Protein AF-A0A397STJ1-F1 (afdb_monomer)

Organism: NCBI:txid658196

Secondary structure (DSSP, 8-state):
----------------HHHHHHHHHHHHHHHHHS-GGGHHHHHHHHHHHHHHHHTSPTT-B-HHHHSS--STT---HHHHHHHHHHHHHH-S-HHHHHHHHHHHHHHHHHB-HHHHHHHHHHHHHT-S-HHHHHHHHHHHHHHHHHHHHHHHH-SSGGG--GGGSTHHHHHHHHHHS----HHHHHSHHHHHHHHHHHHHHHHHHHHHHHH-TT-SS--TTTTTHHHHHHHHHHHHHHHHHHHHHHHHHHHHHHHHHHHHHH--

Structure (mmCIF, N/CA/C/O backbone):
data_AF-A0A397STJ1-F1
#
_entry.id   AF-A0A397STJ1-F1
#
loop_
_atom_site.group_PDB
_atom_site.id
_atom_site.type_symbol
_atom_site.label_atom_id
_atom_site.label_alt_id
_atom_site.label_comp_id
_atom_site.label_asym_id
_atom_site.label_entity_id
_atom_site.label_seq_id
_atom_site.pdbx_PDB_ins_code
_atom_site.Cartn_x
_atom_site.Cartn_y
_atom_site.Cartn_z
_atom_site.occupancy
_atom_site.B_iso_or_equiv
_atom_site.auth_seq_id
_atom_site.auth_comp_id
_atom_site.auth_asym_id
_atom_site.auth_atom_id
_atom_site.pdbx_PDB_model_num
ATOM 1 N N . MET A 1 1 ? 6.709 70.474 -4.548 1.00 38.75 1 MET A N 1
ATOM 2 C CA . MET A 1 1 ? 7.031 69.104 -4.992 1.00 38.75 1 MET A CA 1
ATOM 3 C C . MET A 1 1 ? 5.854 68.214 -4.633 1.00 38.75 1 MET A C 1
ATOM 5 O O . MET A 1 1 ? 5.632 68.008 -3.446 1.00 38.75 1 MET A O 1
ATOM 9 N N . PRO A 1 2 ? 5.032 67.818 -5.612 1.00 39.56 2 PRO A N 1
ATOM 10 C CA . PRO A 1 2 ? 3.934 66.882 -5.415 1.00 39.56 2 PRO A CA 1
ATOM 11 C C . PRO A 1 2 ? 4.314 65.458 -5.866 1.00 39.56 2 PRO A C 1
ATOM 13 O O . PRO A 1 2 ? 5.219 65.305 -6.678 1.00 39.56 2 PRO A O 1
ATOM 16 N N . GLN A 1 3 ? 3.529 64.487 -5.377 1.00 32.56 3 GLN A N 1
ATOM 17 C CA . GLN A 1 3 ? 3.339 63.107 -5.867 1.00 32.56 3 GLN A CA 1
ATOM 18 C C . GLN A 1 3 ? 4.553 62.171 -5.674 1.00 32.56 3 GLN A C 1
ATOM 20 O O . GLN A 1 3 ? 5.653 62.465 -6.103 1.00 32.56 3 GLN A O 1
AT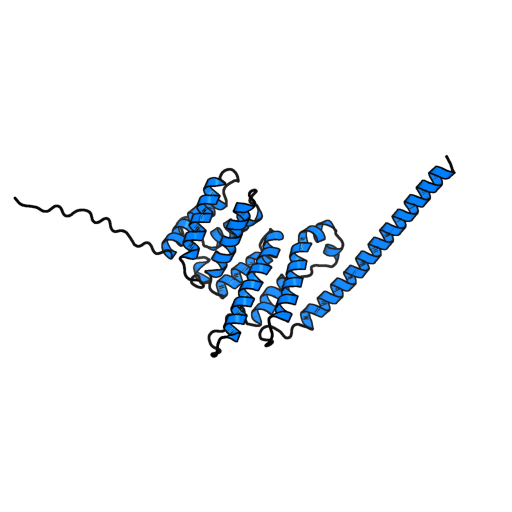OM 25 N N . GLY A 1 4 ? 4.468 61.041 -4.971 1.00 41.59 4 GLY A N 1
ATOM 26 C CA . GLY A 1 4 ? 3.329 60.141 -4.810 1.00 41.59 4 GLY A CA 1
ATOM 27 C C . GLY A 1 4 ? 3.527 58.916 -5.699 1.00 41.59 4 GLY A C 1
ATOM 28 O O . GLY A 1 4 ? 2.694 58.672 -6.558 1.00 41.59 4 GLY A O 1
ATOM 29 N N . ASP A 1 5 ? 4.621 58.173 -5.503 1.00 31.75 5 ASP A N 1
ATOM 30 C CA . ASP A 1 5 ? 4.830 56.875 -6.149 1.00 31.75 5 ASP A CA 1
ATOM 31 C C . ASP A 1 5 ? 4.306 55.760 -5.240 1.00 31.75 5 ASP A C 1
ATOM 33 O O . ASP A 1 5 ? 5.011 55.151 -4.437 1.00 31.75 5 ASP A O 1
ATOM 37 N N . SER A 1 6 ? 3.004 55.521 -5.374 1.00 45.72 6 SER A N 1
ATOM 38 C CA . SER A 1 6 ? 2.363 54.260 -5.033 1.00 45.72 6 SER A CA 1
ATOM 39 C C . SER A 1 6 ? 2.597 53.267 -6.171 1.00 45.72 6 SER A C 1
ATOM 41 O O . SER A 1 6 ? 1.944 53.372 -7.204 1.00 45.72 6 SER A O 1
ATOM 43 N N . SER A 1 7 ? 3.520 52.323 -6.006 1.00 38.56 7 SER A N 1
ATOM 44 C CA . SER A 1 7 ? 3.607 51.035 -6.724 1.00 38.56 7 SER A CA 1
ATOM 45 C C . SER A 1 7 ? 4.934 50.398 -6.268 1.00 38.56 7 SER A C 1
ATOM 47 O O . SER A 1 7 ? 5.951 51.067 -6.233 1.00 38.56 7 SER A O 1
ATOM 49 N N . ILE A 1 8 ? 5.086 49.158 -5.817 1.00 38.94 8 ILE A N 1
ATOM 50 C CA . ILE A 1 8 ? 4.375 47.902 -6.003 1.00 38.94 8 ILE A CA 1
ATOM 51 C C . ILE A 1 8 ? 4.722 47.086 -4.745 1.00 38.94 8 ILE A C 1
ATOM 53 O O . ILE A 1 8 ? 5.800 46.491 -4.677 1.00 38.94 8 ILE A O 1
ATOM 57 N N . GLU A 1 9 ? 3.849 47.025 -3.740 1.00 33.84 9 GLU A N 1
ATOM 58 C CA . GLU A 1 9 ? 3.909 45.893 -2.812 1.00 33.84 9 GLU A CA 1
ATOM 59 C C . GLU A 1 9 ? 3.430 44.683 -3.609 1.00 33.84 9 GLU A C 1
ATOM 61 O O . GLU A 1 9 ? 2.234 44.471 -3.807 1.00 33.84 9 GLU A O 1
ATOM 66 N N . LYS A 1 10 ? 4.385 43.935 -4.177 1.00 36.91 10 LYS A N 1
ATOM 67 C CA . LYS A 1 10 ? 4.112 42.629 -4.774 1.00 36.91 10 LYS A CA 1
ATOM 68 C C . LYS A 1 10 ? 3.434 41.817 -3.685 1.00 36.91 10 LYS A C 1
ATOM 70 O O . LYS A 1 10 ? 4.088 41.425 -2.723 1.00 36.91 10 LYS A O 1
ATOM 75 N N . SER A 1 11 ? 2.133 41.599 -3.840 1.00 35.72 11 SER A N 1
ATOM 76 C CA . SER A 1 11 ? 1.357 40.693 -3.013 1.00 35.72 11 SER A CA 1
ATOM 77 C C . SER A 1 11 ? 2.072 39.345 -3.020 1.00 35.72 11 SER A C 1
ATOM 79 O O . SER A 1 11 ? 2.000 38.596 -3.999 1.00 35.72 11 SER A O 1
ATOM 81 N N . VAL A 1 12 ? 2.820 39.060 -1.958 1.00 45.03 12 VAL A N 1
ATOM 82 C CA . VAL A 1 12 ? 3.337 37.727 -1.675 1.00 45.03 12 VAL A CA 1
ATOM 83 C C . VAL A 1 12 ? 2.095 36.922 -1.344 1.00 45.03 12 VAL A C 1
ATOM 85 O O . VAL A 1 12 ? 1.634 36.936 -0.209 1.00 45.03 12 VAL A O 1
ATOM 88 N N . ILE A 1 13 ? 1.466 36.333 -2.365 1.00 44.31 13 ILE A N 1
ATOM 89 C CA . ILE A 1 13 ? 0.305 35.468 -2.173 1.00 44.31 13 ILE A CA 1
ATOM 90 C C . ILE A 1 13 ? 0.790 34.365 -1.228 1.00 44.31 13 ILE A C 1
ATOM 92 O O . ILE A 1 13 ? 1.710 33.631 -1.607 1.00 44.31 13 ILE A O 1
ATOM 96 N N . PRO A 1 14 ? 0.242 34.242 -0.006 1.00 46.75 14 PRO A N 1
ATOM 97 C CA . PRO A 1 14 ? 0.566 33.127 0.859 1.00 46.75 14 PRO A CA 1
ATOM 98 C C . PRO A 1 14 ? -0.142 31.917 0.253 1.00 46.75 14 PRO A C 1
ATOM 100 O O . PRO A 1 14 ? -1.296 31.622 0.549 1.00 46.75 14 PRO A O 1
ATOM 103 N N . LEU A 1 15 ? 0.514 31.286 -0.715 1.00 60.62 15 LEU A N 1
ATOM 104 C CA . LEU A 1 15 ? -0.007 30.116 -1.399 1.00 60.62 15 LEU A CA 1
ATOM 105 C C . LEU A 1 15 ? -0.046 28.992 -0.368 1.00 60.62 15 LEU A C 1
ATOM 107 O O . LEU A 1 15 ? 1.001 28.565 0.122 1.00 60.62 15 LEU A O 1
ATOM 111 N N . SER A 1 16 ? -1.250 28.555 0.008 1.00 71.50 16 SER A N 1
ATOM 112 C CA . SER A 1 16 ? -1.389 27.464 0.967 1.00 71.50 16 SER A CA 1
ATOM 113 C C . SER A 1 16 ? -0.682 26.210 0.423 1.00 71.50 16 SER A C 1
ATOM 115 O O . SER A 1 16 ? -0.737 25.953 -0.788 1.00 71.50 16 SER A O 1
ATOM 117 N N . PRO A 1 17 ? -0.012 25.415 1.279 1.00 68.88 17 PRO A N 1
ATOM 118 C CA . PRO A 1 17 ? 0.635 24.168 0.864 1.00 68.88 17 PRO A CA 1
ATOM 119 C C . PRO A 1 17 ? -0.306 23.227 0.102 1.00 68.88 17 PRO A C 1
ATOM 121 O O . PRO A 1 17 ? 0.122 22.568 -0.843 1.00 68.88 17 PRO A O 1
ATOM 124 N N . GLU A 1 18 ? -1.594 23.225 0.450 1.00 68.75 18 GLU A N 1
ATOM 125 C CA . GLU A 1 18 ? -2.647 22.474 -0.240 1.00 68.75 18 GLU A CA 1
ATOM 126 C C . GLU A 1 18 ? -2.840 22.933 -1.689 1.00 68.75 18 GLU A C 1
ATOM 128 O O . GLU A 1 18 ? -2.931 22.118 -2.609 1.00 68.75 18 GLU A O 1
ATOM 133 N N . TRP A 1 19 ? -2.899 24.248 -1.912 1.00 70.75 19 TRP A N 1
ATOM 134 C CA . TRP A 1 19 ? -3.055 24.811 -3.249 1.00 70.75 19 TRP A CA 1
ATOM 135 C C . TRP A 1 19 ? -1.822 24.518 -4.105 1.00 70.75 19 TRP A C 1
ATOM 137 O O . TRP A 1 19 ? -1.952 24.120 -5.265 1.00 70.75 19 TRP A O 1
ATOM 147 N N . LEU A 1 20 ? -0.622 24.662 -3.533 1.00 70.19 20 LEU A N 1
ATOM 148 C CA . LEU A 1 20 ? 0.629 24.336 -4.221 1.00 70.19 20 LEU A CA 1
ATOM 149 C C . LEU A 1 20 ? 0.692 22.854 -4.579 1.00 70.19 20 LEU A C 1
ATOM 151 O O . LEU A 1 20 ? 0.999 22.520 -5.721 1.00 70.19 20 LEU A O 1
ATOM 155 N N . PHE A 1 21 ? 0.331 21.976 -3.644 1.00 76.19 21 PHE A N 1
ATOM 156 C CA . PHE A 1 21 ? 0.272 20.541 -3.882 1.00 76.19 21 PHE A CA 1
ATOM 157 C C . PHE A 1 21 ? -0.658 20.203 -5.052 1.00 76.19 21 PHE A C 1
ATOM 159 O O . PHE A 1 21 ? -0.241 19.504 -5.973 1.00 76.19 21 PHE A O 1
ATOM 166 N N . LYS A 1 22 ? -1.875 20.762 -5.085 1.00 73.25 22 LYS A N 1
ATOM 167 C CA . LYS A 1 22 ? -2.838 20.508 -6.172 1.00 73.25 22 LYS A CA 1
ATOM 168 C C . LYS A 1 22 ? -2.310 20.933 -7.547 1.00 73.25 22 LYS A C 1
ATOM 170 O O . LYS A 1 22 ? -2.478 20.195 -8.513 1.00 73.25 22 LYS A O 1
ATOM 175 N N . ASN A 1 23 ? -1.639 22.080 -7.640 1.00 74.69 23 ASN A N 1
ATOM 176 C CA . ASN A 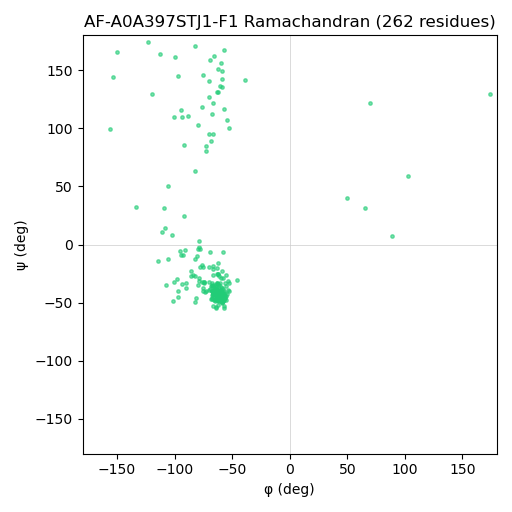1 23 ? -1.101 22.565 -8.916 1.00 74.69 23 ASN A CA 1
ATOM 177 C C . ASN A 1 23 ? 0.156 21.802 -9.361 1.00 74.69 23 ASN A C 1
ATOM 179 O O . ASN A 1 23 ? 0.325 21.525 -10.549 1.00 74.69 23 ASN A O 1
ATOM 183 N N . VAL A 1 24 ? 1.026 21.433 -8.417 1.00 82.88 24 VAL A N 1
ATOM 184 C CA . VAL A 1 24 ? 2.256 20.683 -8.708 1.00 82.88 24 VAL A CA 1
ATOM 185 C C . VAL A 1 24 ? 1.957 19.217 -9.019 1.00 82.88 24 VAL A C 1
ATOM 187 O O . VAL A 1 24 ? 2.628 18.640 -9.868 1.00 82.88 24 VAL A O 1
ATOM 190 N N . ALA A 1 25 ? 0.923 18.625 -8.415 1.00 81.94 25 ALA A N 1
ATOM 191 C CA . ALA A 1 25 ? 0.540 17.227 -8.612 1.00 81.94 25 ALA A CA 1
ATOM 192 C C . ALA A 1 25 ? 0.327 16.852 -10.087 1.00 81.94 25 ALA A C 1
ATOM 194 O O . ALA A 1 25 ? 0.739 15.774 -10.510 1.00 81.94 25 ALA A O 1
ATOM 195 N N . SER A 1 26 ? -0.267 17.747 -10.884 1.00 82.38 26 SER A N 1
ATOM 196 C CA . SER A 1 26 ? -0.482 17.500 -12.314 1.00 82.38 26 SER A CA 1
ATOM 197 C C . SER A 1 26 ? 0.825 17.453 -13.108 1.00 82.38 26 SER A C 1
ATOM 199 O O . SER A 1 26 ? 1.063 16.521 -13.876 1.00 82.38 26 SER A O 1
ATOM 201 N N . ILE A 1 27 ? 1.706 18.429 -12.874 1.00 84.44 27 ILE A N 1
ATOM 202 C CA . ILE A 1 27 ? 3.033 18.487 -13.502 1.00 84.44 27 ILE A CA 1
ATOM 203 C C . ILE A 1 27 ? 3.855 17.270 -13.075 1.00 84.44 27 ILE A C 1
ATOM 205 O O . ILE A 1 27 ? 4.480 16.609 -13.899 1.00 84.44 27 ILE A O 1
ATOM 209 N N . ALA A 1 28 ? 3.802 16.937 -11.789 1.00 84.94 28 ALA A N 1
ATOM 210 C CA . ALA A 1 28 ? 4.554 15.835 -11.234 1.00 84.94 28 ALA A CA 1
ATOM 211 C C . ALA A 1 28 ? 4.095 14.472 -11.759 1.00 84.94 28 ALA A C 1
ATOM 213 O O . ALA A 1 28 ? 4.935 13.644 -12.091 1.00 84.94 28 ALA A O 1
ATOM 214 N N . SER A 1 29 ? 2.783 14.247 -11.890 1.00 83.94 29 SER A N 1
ATOM 215 C CA . SER A 1 29 ? 2.244 13.013 -12.475 1.00 83.94 29 SER A CA 1
ATOM 216 C C . SER A 1 29 ? 2.779 12.787 -13.893 1.00 83.94 29 SER A C 1
ATOM 218 O O . SER A 1 29 ? 3.167 11.667 -14.223 1.00 83.94 29 SER A O 1
ATOM 220 N N . LYS A 1 30 ? 2.892 13.852 -14.699 1.00 85.62 30 LYS A N 1
ATOM 221 C CA . LYS A 1 30 ? 3.488 13.783 -16.041 1.00 85.62 30 LYS A CA 1
ATOM 222 C C . LYS A 1 30 ? 4.975 13.462 -15.986 1.00 85.62 30 LYS A C 1
ATOM 224 O O . LYS A 1 30 ? 5.384 12.478 -16.583 1.00 85.62 30 LYS A O 1
ATOM 229 N N . ASN A 1 31 ? 5.748 14.227 -15.216 1.00 86.31 31 ASN A N 1
ATOM 230 C CA . ASN A 1 31 ? 7.200 14.045 -15.114 1.00 86.31 31 ASN A CA 1
ATOM 231 C C . ASN A 1 31 ? 7.589 12.650 -14.603 1.00 86.31 31 ASN A C 1
ATOM 233 O O . ASN A 1 31 ? 8.580 12.085 -15.044 1.00 86.31 31 ASN A O 1
ATOM 237 N N . LEU A 1 32 ? 6.813 12.086 -13.672 1.00 86.50 32 LEU A N 1
ATOM 238 C CA . LEU A 1 32 ? 7.049 10.739 -13.142 1.00 86.50 32 LEU A CA 1
ATOM 239 C C . LEU A 1 32 ? 6.613 9.626 -14.102 1.00 86.50 32 LEU A C 1
ATOM 241 O O . LEU A 1 32 ? 7.027 8.483 -13.925 1.00 86.50 32 LEU A O 1
ATOM 245 N N . SER A 1 33 ? 5.777 9.950 -15.090 1.00 83.25 33 SER A N 1
ATOM 246 C CA . SER A 1 33 ? 5.342 9.018 -16.137 1.00 83.25 33 SER A CA 1
ATOM 247 C C . SER A 1 33 ? 6.194 9.112 -17.411 1.00 83.25 33 SER A C 1
ATOM 249 O O . SER A 1 33 ? 6.025 8.282 -18.300 1.00 83.25 33 SER A O 1
ATOM 251 N N . SER A 1 34 ? 7.078 10.112 -17.515 1.00 77.56 34 SER A N 1
ATOM 252 C CA . SER A 1 34 ? 8.020 10.290 -18.626 1.00 77.56 34 SER A CA 1
ATOM 253 C C . SER A 1 34 ? 9.115 9.213 -18.644 1.00 77.56 34 SER A C 1
ATOM 255 O O . SER A 1 34 ? 9.418 8.589 -17.626 1.00 77.56 34 SER A O 1
ATOM 257 N N . ASP A 1 35 ? 9.737 9.011 -19.810 1.00 67.44 35 ASP A N 1
ATOM 258 C CA . ASP A 1 35 ? 10.793 8.013 -20.016 1.00 67.44 35 ASP A CA 1
ATOM 259 C C . ASP A 1 35 ? 12.027 8.219 -19.115 1.00 67.44 35 ASP A C 1
ATOM 261 O O . ASP A 1 35 ? 12.368 9.323 -18.686 1.00 67.44 35 ASP A O 1
ATOM 265 N N . ALA A 1 36 ? 12.769 7.128 -18.894 1.00 59.31 36 ALA A N 1
ATOM 266 C CA . ALA A 1 36 ? 13.910 7.024 -17.978 1.00 59.31 36 ALA A CA 1
ATOM 267 C C . ALA A 1 36 ? 15.086 7.997 -18.231 1.00 59.31 36 ALA A C 1
ATOM 269 O O . ALA A 1 36 ? 16.004 8.045 -17.418 1.00 59.31 36 ALA A O 1
ATOM 270 N N . ASN A 1 37 ? 15.084 8.776 -19.316 1.00 57.56 37 ASN A N 1
ATOM 271 C CA . ASN A 1 37 ? 16.130 9.766 -19.601 1.00 57.56 37 ASN A CA 1
ATOM 272 C C . ASN A 1 37 ? 15.969 11.078 -18.807 1.00 57.56 37 ASN A C 1
ATOM 274 O O . ASN A 1 37 ? 16.851 11.930 -18.860 1.00 57.56 37 ASN A O 1
ATOM 278 N N . GLU A 1 38 ? 14.893 11.231 -18.028 1.00 80.62 38 GLU A N 1
ATOM 279 C CA . GLU A 1 38 ? 14.606 12.437 -17.235 1.00 80.62 38 GLU A CA 1
ATOM 280 C C . GLU A 1 38 ? 14.769 12.229 -15.713 1.00 80.62 38 GLU A C 1
ATOM 282 O O . GLU A 1 38 ? 14.082 12.865 -14.912 1.00 80.62 38 GLU A O 1
ATOM 287 N N . LEU A 1 39 ? 15.691 11.358 -15.269 1.00 84.81 39 LEU A N 1
ATOM 288 C CA . LEU A 1 39 ? 15.876 11.058 -13.834 1.00 84.81 39 LEU A CA 1
ATOM 289 C C . LEU A 1 39 ? 16.167 12.298 -12.974 1.00 84.81 39 LEU A C 1
ATOM 291 O O . LEU A 1 39 ? 15.723 12.355 -11.831 1.00 84.81 39 LEU A O 1
ATOM 295 N N . GLU A 1 40 ? 16.862 13.305 -13.509 1.00 86.75 40 GLU A N 1
ATOM 296 C CA . GLU A 1 40 ? 17.104 14.568 -12.794 1.00 86.75 40 GLU A CA 1
ATOM 297 C C . GLU A 1 40 ? 15.819 15.373 -12.557 1.00 86.75 40 GLU A C 1
ATOM 299 O O . GLU A 1 40 ? 15.667 16.042 -11.532 1.00 86.75 40 GLU A O 1
ATOM 304 N N . ILE A 1 41 ? 14.887 15.333 -13.512 1.00 88.88 41 ILE A N 1
ATOM 305 C CA . ILE A 1 41 ? 13.589 16.001 -13.394 1.00 88.88 41 ILE A CA 1
ATOM 306 C C . ILE A 1 41 ? 12.715 15.218 -12.418 1.00 88.88 41 ILE A C 1
ATOM 308 O O . ILE A 1 41 ? 12.052 15.826 -11.574 1.00 88.88 41 ILE A O 1
ATOM 312 N N . ALA A 1 42 ? 12.749 13.885 -12.485 1.00 90.00 42 ALA A N 1
ATOM 313 C CA . ALA A 1 42 ? 12.049 13.019 -11.548 1.00 90.00 42 ALA A CA 1
ATOM 314 C C . ALA A 1 42 ? 12.532 13.235 -10.105 1.00 90.00 42 ALA A C 1
ATOM 316 O O . ALA A 1 42 ? 11.701 13.423 -9.224 1.00 90.00 42 ALA A O 1
ATOM 317 N N . ASP A 1 43 ? 13.844 13.306 -9.862 1.00 92.06 43 ASP A N 1
ATOM 318 C CA . ASP A 1 43 ? 14.418 13.576 -8.535 1.00 92.06 43 ASP A CA 1
ATOM 319 C C . ASP A 1 43 ? 13.906 14.899 -7.942 1.00 92.06 43 ASP A C 1
ATOM 321 O O . ASP A 1 43 ? 13.291 14.929 -6.872 1.00 92.06 43 ASP A O 1
ATOM 325 N N . LYS A 1 44 ? 14.032 15.997 -8.700 1.00 91.44 44 LYS A N 1
ATOM 326 C CA . LYS A 1 44 ? 13.506 17.312 -8.296 1.00 91.44 44 LYS A CA 1
ATOM 327 C C . LYS A 1 44 ? 11.997 17.272 -8.055 1.00 91.44 44 LYS A C 1
ATOM 329 O O . LYS A 1 44 ? 11.509 17.870 -7.098 1.00 91.44 44 LYS A O 1
ATOM 334 N N . THR A 1 45 ? 11.260 16.563 -8.907 1.00 92.25 45 THR A N 1
ATOM 335 C CA . THR A 1 45 ? 9.806 16.400 -8.789 1.00 92.25 45 THR A CA 1
ATOM 336 C C . THR A 1 45 ? 9.435 15.674 -7.495 1.00 92.25 45 THR A C 1
ATOM 338 O O . THR A 1 45 ? 8.569 16.148 -6.759 1.00 92.25 45 THR A O 1
ATOM 341 N N . LEU A 1 46 ? 10.106 14.561 -7.188 1.00 92.88 46 LEU A N 1
ATOM 342 C CA . LEU A 1 46 ? 9.890 13.791 -5.964 1.00 92.88 46 LEU A CA 1
ATOM 343 C C . LEU A 1 46 ? 10.194 14.627 -4.721 1.00 92.88 46 LEU A C 1
ATOM 345 O O . LEU A 1 46 ? 9.389 14.641 -3.791 1.00 92.88 46 LEU A O 1
ATOM 349 N N . LEU A 1 47 ? 11.310 15.360 -4.723 1.00 91.31 47 LEU A N 1
ATOM 350 C CA . LEU A 1 47 ? 11.709 16.202 -3.599 1.00 91.31 47 LEU A CA 1
ATOM 351 C C . LEU A 1 47 ? 10.692 17.320 -3.332 1.00 91.31 47 LEU A C 1
ATOM 353 O O . LEU A 1 47 ? 10.295 17.537 -2.187 1.00 91.31 47 LEU A O 1
ATOM 357 N N . VAL A 1 48 ? 10.238 18.009 -4.385 1.00 91.38 48 VAL A N 1
ATOM 358 C CA . VAL A 1 48 ? 9.224 19.068 -4.264 1.00 91.38 48 VAL A CA 1
ATOM 359 C C . VAL A 1 48 ? 7.907 18.496 -3.748 1.00 91.38 48 VAL A C 1
ATOM 361 O O . VAL A 1 48 ? 7.307 19.080 -2.846 1.00 91.38 48 VAL A O 1
ATOM 364 N N . LEU A 1 49 ? 7.456 17.355 -4.276 1.00 91.38 49 LEU A N 1
ATOM 365 C CA . LEU A 1 49 ? 6.232 16.720 -3.795 1.00 91.38 49 LEU A CA 1
ATOM 366 C C . LEU A 1 49 ? 6.341 16.295 -2.332 1.00 91.38 49 LEU A C 1
ATOM 368 O O . LEU A 1 49 ? 5.410 16.545 -1.571 1.00 91.38 49 LEU A O 1
ATOM 372 N N . LEU A 1 50 ? 7.461 15.695 -1.929 1.00 90.75 50 LEU A N 1
ATOM 373 C CA . LEU A 1 50 ? 7.668 15.259 -0.551 1.00 90.75 50 LEU A CA 1
ATOM 374 C C . LEU A 1 50 ? 7.631 16.455 0.405 1.00 90.75 50 LEU A C 1
ATOM 376 O O . LEU A 1 50 ? 6.875 16.441 1.374 1.00 90.75 50 LEU A O 1
ATOM 380 N N . TYR A 1 51 ? 8.346 17.530 0.063 1.00 90.00 51 TYR A N 1
ATOM 381 C CA . TYR A 1 51 ? 8.336 18.783 0.818 1.00 90.00 51 TYR A CA 1
ATOM 382 C C . TYR A 1 51 ? 6.931 19.385 0.953 1.00 90.00 51 TYR A C 1
ATOM 384 O O . TYR A 1 51 ? 6.565 19.890 2.015 1.00 90.00 51 TYR A O 1
ATOM 392 N N . LEU A 1 52 ? 6.138 19.362 -0.123 1.00 88.06 52 LEU A N 1
ATOM 393 C CA . LEU A 1 52 ? 4.770 19.873 -0.092 1.00 88.06 52 LEU A CA 1
ATOM 394 C C . LEU A 1 52 ? 3.882 18.995 0.786 1.00 88.06 52 LEU A C 1
ATOM 396 O O . LEU A 1 52 ? 3.157 19.527 1.622 1.00 88.06 52 LEU A O 1
ATOM 400 N N . ILE A 1 53 ? 3.957 17.672 0.643 1.00 87.25 53 ILE A N 1
ATOM 401 C CA . ILE A 1 53 ? 3.158 16.734 1.435 1.00 87.25 53 ILE A CA 1
ATOM 402 C C . ILE A 1 53 ? 3.464 16.863 2.931 1.00 87.25 53 ILE A C 1
ATOM 404 O O . ILE A 1 53 ? 2.531 16.919 3.723 1.00 87.25 53 ILE A O 1
ATOM 408 N N . GLU A 1 54 ? 4.731 16.994 3.322 1.00 86.38 54 GLU A N 1
ATOM 409 C CA . GLU A 1 54 ? 5.128 17.146 4.731 1.00 86.38 54 GLU A CA 1
ATOM 410 C C . GLU A 1 54 ? 4.594 18.423 5.395 1.00 86.38 54 GLU A C 1
ATOM 412 O O . GLU A 1 54 ? 4.516 18.501 6.620 1.00 86.38 54 GLU A O 1
ATOM 417 N N . ARG A 1 55 ? 4.214 19.431 4.603 1.00 85.75 55 ARG A N 1
ATOM 418 C CA . ARG A 1 55 ? 3.608 20.677 5.096 1.00 85.75 55 ARG A CA 1
ATOM 419 C C . ARG A 1 55 ? 2.083 20.640 5.156 1.00 85.75 55 ARG A C 1
ATOM 421 O O . ARG A 1 55 ? 1.488 21.623 5.593 1.00 85.75 55 ARG A O 1
ATOM 428 N N . ASN A 1 56 ? 1.459 19.562 4.690 1.00 82.12 56 ASN A N 1
ATOM 429 C CA . ASN A 1 56 ? 0.018 19.367 4.778 1.00 82.12 56 ASN A CA 1
ATOM 430 C C . ASN A 1 56 ? -0.313 18.489 5.990 1.00 82.12 56 ASN A C 1
ATOM 432 O O . ASN A 1 56 ? 0.430 17.571 6.332 1.00 82.12 56 ASN A O 1
ATOM 436 N N . GLU A 1 57 ? -1.442 18.765 6.641 1.00 81.94 57 GLU A N 1
ATOM 437 C CA . GLU A 1 57 ? -1.913 17.929 7.744 1.00 81.94 57 GLU A CA 1
ATOM 438 C C . GLU A 1 57 ? -2.392 16.563 7.221 1.00 81.94 57 GLU A C 1
ATOM 440 O O . GLU A 1 57 ? -3.025 16.454 6.164 1.00 81.94 57 GLU A O 1
ATOM 445 N N . GLU A 1 58 ? -2.095 15.499 7.971 1.00 83.12 58 GLU A N 1
ATOM 446 C CA . GLU A 1 58 ? -2.625 14.161 7.694 1.00 83.12 58 GLU A CA 1
ATOM 447 C C . GLU A 1 58 ? -4.161 14.146 7.807 1.00 83.12 58 GLU A C 1
ATOM 449 O O . GLU A 1 58 ? -4.740 14.852 8.631 1.00 83.12 58 GLU A O 1
ATOM 454 N N . ASN A 1 59 ? -4.837 13.260 7.066 1.00 81.31 59 ASN A N 1
ATOM 455 C CA . ASN A 1 59 ? -6.308 13.123 7.053 1.00 81.31 59 ASN A CA 1
ATOM 456 C C . ASN A 1 59 ? -7.078 14.335 6.481 1.00 81.31 59 ASN A C 1
ATOM 458 O O . ASN A 1 59 ? -8.220 14.603 6.869 1.00 81.31 59 ASN A O 1
ATOM 462 N N . THR A 1 60 ? -6.488 15.054 5.530 1.00 83.19 60 THR A N 1
ATOM 463 C CA . THR A 1 60 ? -7.105 16.200 4.843 1.00 83.19 60 THR A CA 1
ATOM 464 C C . THR A 1 60 ? -7.873 15.790 3.582 1.00 83.19 60 THR A C 1
ATOM 466 O O . THR A 1 60 ? -8.961 16.308 3.322 1.00 83.19 60 THR A O 1
ATOM 469 N N . ILE A 1 61 ? -7.374 14.808 2.826 1.00 84.38 61 ILE A N 1
ATOM 470 C CA . ILE A 1 61 ? -7.936 14.402 1.526 1.00 84.38 61 ILE A CA 1
ATOM 471 C C . ILE A 1 61 ? -9.032 13.338 1.729 1.00 84.38 61 ILE A C 1
ATOM 473 O O . ILE A 1 61 ? -8.739 12.210 2.110 1.00 84.38 61 ILE A O 1
ATOM 477 N N . SER A 1 62 ? -10.303 13.677 1.487 1.00 86.38 62 SER A N 1
ATOM 478 C CA . SER A 1 62 ? -11.419 12.698 1.477 1.00 86.38 62 SER A CA 1
ATOM 479 C C . SER A 1 62 ? -11.541 11.948 0.147 1.00 86.38 62 SER A C 1
ATOM 481 O O . SER A 1 62 ? -10.917 12.341 -0.841 1.00 86.38 62 SER A O 1
ATOM 483 N N . SER A 1 63 ? -12.392 10.914 0.101 1.00 84.19 63 SER A N 1
ATOM 484 C CA . SER A 1 63 ? -12.651 10.147 -1.125 1.00 84.19 63 SER A CA 1
ATOM 485 C C . SER A 1 63 ? -13.089 11.031 -2.300 1.00 84.19 63 SER A C 1
ATOM 487 O O . SER A 1 63 ? -12.551 10.899 -3.395 1.00 84.19 63 SER A O 1
ATOM 489 N N . ASP A 1 64 ? -13.966 12.014 -2.067 1.00 83.75 64 ASP A N 1
ATOM 490 C CA . ASP A 1 64 ? -14.445 12.938 -3.114 1.00 83.75 64 ASP A CA 1
ATOM 491 C C . ASP A 1 64 ? -13.315 13.744 -3.775 1.00 83.75 64 ASP A C 1
ATOM 493 O O . ASP A 1 64 ? -13.391 14.127 -4.942 1.00 83.75 64 ASP A O 1
ATOM 497 N N . HIS A 1 65 ? -12.232 14.001 -3.037 1.00 83.56 65 HIS A N 1
ATOM 498 C CA . HIS A 1 65 ? -11.086 14.738 -3.558 1.00 83.56 65 HIS A CA 1
ATOM 499 C C . HIS A 1 65 ? -10.190 13.884 -4.462 1.00 83.56 65 HIS A C 1
ATOM 501 O O . HIS A 1 65 ? -9.420 14.452 -5.236 1.00 83.56 65 HIS A O 1
ATOM 507 N N . LEU A 1 66 ? -10.268 12.550 -4.384 1.00 83.94 66 LEU A N 1
ATOM 508 C CA . LEU A 1 66 ? -9.418 11.659 -5.179 1.00 83.94 66 LEU A CA 1
ATOM 509 C C . LEU A 1 66 ? -9.710 11.775 -6.678 1.00 83.94 66 LEU A C 1
ATOM 511 O O . LEU A 1 66 ? -8.783 11.769 -7.494 1.00 83.94 66 LEU A O 1
ATOM 515 N N . GLU A 1 67 ? -10.988 11.917 -7.023 1.00 82.88 67 GLU A N 1
ATOM 516 C CA . GLU A 1 67 ? -11.478 12.042 -8.400 1.00 82.88 67 GLU A CA 1
ATOM 517 C C . GLU A 1 67 ? -11.606 13.499 -8.861 1.00 82.88 67 GLU A C 1
ATOM 519 O O . GLU A 1 67 ? -11.804 13.772 -10.049 1.00 82.88 67 GLU A O 1
ATOM 524 N N . ALA A 1 68 ? -11.453 14.456 -7.943 1.00 83.25 68 ALA A N 1
ATOM 525 C CA . ALA A 1 68 ? -11.502 15.867 -8.278 1.00 83.25 68 ALA A CA 1
ATOM 526 C C . ALA A 1 68 ? -10.374 16.233 -9.257 1.00 83.25 68 ALA A C 1
ATOM 528 O O . ALA A 1 68 ? -9.196 15.924 -9.050 1.00 83.25 68 ALA A O 1
ATOM 529 N N . LYS A 1 69 ? -10.743 16.934 -10.334 1.00 81.81 69 LYS A N 1
ATOM 530 C CA . LYS A 1 69 ? -9.786 17.425 -11.329 1.00 81.81 69 LYS A CA 1
ATOM 531 C C . LYS A 1 69 ? -8.884 18.481 -10.697 1.00 81.81 69 LYS A C 1
ATOM 533 O O . LYS A 1 69 ? -9.359 19.516 -10.232 1.00 81.81 69 LYS A O 1
ATOM 538 N N . LEU A 1 70 ? -7.582 18.224 -10.722 1.00 74.19 70 LEU A N 1
ATOM 539 C CA . LEU A 1 70 ? -6.543 19.134 -10.242 1.00 74.19 70 LEU A CA 1
ATOM 540 C C . LEU A 1 70 ? -6.126 20.143 -11.315 1.00 74.19 70 LEU A C 1
ATOM 542 O O . LEU A 1 70 ? -5.617 21.217 -11.003 1.00 74.19 70 LEU A O 1
ATOM 546 N N . SER A 1 71 ? -6.346 19.810 -12.585 1.00 73.31 71 SER A N 1
ATOM 547 C CA . SER A 1 71 ? -5.911 20.615 -13.722 1.00 7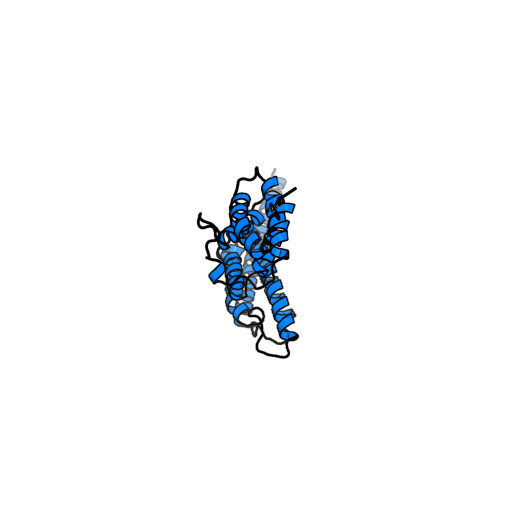3.31 71 SER A CA 1
ATOM 548 C C . SER A 1 71 ? -6.843 20.465 -14.926 1.00 73.31 71 SER A C 1
ATOM 550 O O . SER A 1 71 ? -7.698 19.578 -14.990 1.00 73.31 71 SER A O 1
ATOM 552 N N . LYS A 1 72 ? -6.703 21.383 -15.892 1.00 72.44 72 LYS A N 1
ATOM 553 C CA . LYS A 1 72 ? -7.586 21.499 -17.069 1.00 72.44 72 LYS A CA 1
ATOM 554 C C . LYS A 1 72 ? -7.551 20.281 -17.998 1.00 72.44 72 LYS A C 1
ATOM 556 O O . LYS A 1 72 ? -8.521 20.027 -18.699 1.00 72.44 72 LYS A O 1
ATOM 561 N N . ASP A 1 73 ? -6.451 19.544 -17.989 1.00 71.94 73 ASP A N 1
ATOM 562 C CA . ASP A 1 73 ? -6.239 18.280 -18.704 1.00 71.94 73 ASP A CA 1
ATOM 563 C C . ASP A 1 73 ? -6.903 17.068 -18.028 1.00 71.94 73 ASP A C 1
ATOM 565 O O . ASP A 1 73 ? -6.887 15.977 -18.587 1.00 71.94 73 ASP A O 1
ATOM 569 N N . GLY A 1 74 ? -7.527 17.250 -16.859 1.00 79.62 74 GLY A N 1
ATOM 570 C CA . GLY A 1 74 ? -8.270 16.196 -16.172 1.00 79.62 74 GLY A CA 1
ATOM 571 C C . GLY A 1 74 ? -7.441 15.340 -15.217 1.00 79.62 74 GLY A C 1
ATOM 572 O O . GLY A 1 74 ? -7.985 14.378 -14.683 1.00 79.62 74 GLY A O 1
ATOM 573 N N . THR A 1 75 ? -6.178 15.688 -14.955 1.00 81.94 75 THR A N 1
ATOM 574 C CA . THR A 1 75 ? -5.346 14.976 -13.975 1.00 81.94 75 THR A CA 1
ATOM 575 C C . THR A 1 75 ? -5.968 15.049 -12.580 1.00 81.94 75 THR A C 1
ATOM 577 O O . THR A 1 75 ? -6.434 16.105 -12.147 1.00 81.94 75 THR A O 1
ATOM 580 N N . THR A 1 76 ? -5.965 13.926 -11.867 1.00 88.00 76 THR A N 1
ATOM 581 C CA . THR A 1 76 ? -6.530 13.783 -10.513 1.00 88.00 76 THR A CA 1
ATOM 582 C C . THR A 1 76 ? -5.466 13.285 -9.532 1.00 88.00 76 THR A C 1
ATOM 584 O O . THR A 1 76 ? -4.355 12.932 -9.937 1.00 88.00 76 THR A O 1
ATOM 587 N N . ILE A 1 77 ? -5.793 13.210 -8.238 1.00 87.19 77 ILE A N 1
ATOM 588 C CA . ILE A 1 77 ? -4.880 12.643 -7.229 1.00 87.19 77 ILE A CA 1
ATOM 589 C C . ILE A 1 77 ? -4.591 11.165 -7.529 1.00 87.19 77 ILE A C 1
ATOM 591 O O . ILE A 1 77 ? -3.464 10.714 -7.339 1.00 87.19 77 ILE A O 1
ATOM 595 N N . ILE A 1 78 ? -5.568 10.432 -8.073 1.00 90.00 78 ILE A N 1
ATOM 596 C CA . ILE A 1 78 ? -5.395 9.032 -8.496 1.00 90.00 78 ILE A CA 1
ATOM 597 C C . ILE A 1 78 ? -4.309 8.906 -9.573 1.00 90.00 78 ILE A C 1
ATOM 599 O O . ILE A 1 78 ? -3.490 7.992 -9.511 1.00 90.00 78 ILE A O 1
ATOM 603 N N . HIS A 1 79 ? -4.236 9.844 -10.518 1.00 90.38 79 HIS A N 1
ATOM 604 C CA . HIS A 1 79 ? -3.195 9.825 -11.549 1.00 90.38 79 HIS A CA 1
ATOM 605 C C . HIS A 1 79 ? -1.800 10.050 -10.953 1.00 90.38 79 HIS A C 1
ATOM 607 O O . HIS A 1 79 ? -0.845 9.365 -11.321 1.00 90.38 79 HIS A O 1
ATOM 613 N N . LEU A 1 80 ? -1.670 10.972 -9.990 1.00 90.69 80 LEU A N 1
ATOM 614 C CA . LEU A 1 80 ? -0.414 11.156 -9.260 1.00 90.69 80 LEU A CA 1
ATOM 615 C C . LEU A 1 80 ? -0.041 9.884 -8.488 1.00 90.69 80 LEU A C 1
ATOM 617 O O . LEU A 1 80 ? 1.095 9.425 -8.555 1.00 90.69 80 LEU A O 1
ATOM 621 N N . TYR A 1 81 ? -1.006 9.299 -7.789 1.00 93.19 81 TYR A N 1
ATOM 622 C CA . TYR A 1 81 ? -0.833 8.069 -7.031 1.00 93.19 81 TYR A CA 1
ATOM 623 C C . TYR A 1 81 ? -0.334 6.902 -7.897 1.00 93.19 81 TYR A C 1
ATOM 625 O O . TYR A 1 81 ? 0.623 6.214 -7.531 1.00 93.19 81 TYR A O 1
ATOM 633 N N . GLN A 1 82 ? -0.943 6.703 -9.068 1.00 93.62 82 GLN A N 1
ATOM 634 C CA . GLN A 1 82 ? -0.546 5.685 -10.042 1.00 93.62 82 GLN A CA 1
ATOM 635 C C . GLN A 1 82 ? 0.854 5.947 -10.610 1.00 93.62 82 GLN A C 1
ATOM 637 O O . GLN A 1 82 ? 1.651 5.011 -10.717 1.00 93.62 82 GLN A O 1
ATOM 642 N N . ALA A 1 83 ? 1.177 7.206 -10.922 1.00 92.62 83 ALA A N 1
ATOM 643 C CA . ALA A 1 83 ? 2.496 7.595 -11.416 1.00 92.62 83 ALA A CA 1
ATOM 644 C C . ALA A 1 83 ? 3.592 7.318 -10.374 1.00 92.62 83 ALA A C 1
ATOM 646 O O . ALA A 1 83 ? 4.581 6.658 -10.682 1.00 92.62 83 ALA A O 1
ATOM 647 N N . VAL A 1 84 ? 3.386 7.730 -9.117 1.00 94.50 84 VAL A N 1
ATOM 648 C CA . VAL A 1 84 ? 4.339 7.481 -8.019 1.00 94.50 84 VAL A CA 1
ATOM 649 C C . VAL A 1 84 ? 4.497 5.981 -7.762 1.00 94.50 84 VAL A C 1
ATOM 651 O O . VAL A 1 84 ? 5.616 5.504 -7.591 1.00 94.50 84 VAL A O 1
ATOM 654 N N . THR A 1 85 ? 3.397 5.223 -7.778 1.00 95.56 85 THR A N 1
ATOM 655 C CA . THR A 1 85 ? 3.402 3.765 -7.579 1.00 95.56 85 THR A CA 1
ATOM 656 C C . THR A 1 85 ? 4.195 3.056 -8.676 1.00 95.56 85 THR A C 1
ATOM 658 O O . THR A 1 85 ? 5.023 2.185 -8.393 1.00 95.56 85 THR A O 1
ATOM 661 N N . THR A 1 86 ? 3.965 3.443 -9.932 1.00 94.44 86 THR A N 1
ATOM 662 C CA . THR A 1 86 ? 4.691 2.911 -11.091 1.00 94.44 86 THR A CA 1
ATOM 663 C C . THR A 1 86 ? 6.168 3.247 -10.979 1.00 94.44 86 THR A C 1
ATOM 665 O O . THR A 1 86 ? 6.993 2.339 -10.975 1.00 94.44 86 THR A O 1
ATOM 668 N N . PHE A 1 87 ? 6.503 4.520 -10.766 1.00 94.25 87 PHE A N 1
ATOM 669 C CA . PHE A 1 87 ? 7.884 4.977 -10.656 1.00 94.25 87 PHE A CA 1
ATOM 670 C C . PHE A 1 87 ? 8.641 4.288 -9.508 1.00 94.25 87 PHE A C 1
ATOM 672 O O . PHE A 1 87 ? 9.763 3.817 -9.696 1.00 94.25 87 PHE A O 1
ATOM 679 N N . ALA A 1 88 ? 8.017 4.153 -8.333 1.00 95.12 88 ALA A N 1
ATOM 680 C CA . ALA A 1 88 ? 8.593 3.441 -7.191 1.00 95.12 88 ALA A CA 1
ATOM 681 C C . ALA A 1 88 ? 8.866 1.955 -7.489 1.00 95.12 88 ALA A C 1
ATOM 683 O O . ALA A 1 88 ? 9.769 1.363 -6.899 1.00 95.12 88 ALA A O 1
ATOM 684 N N . SER A 1 89 ? 8.108 1.359 -8.413 1.00 94.06 89 SER A N 1
ATOM 685 C CA . SER A 1 89 ? 8.227 -0.054 -8.783 1.00 94.06 89 SER A CA 1
ATOM 686 C C . SER A 1 89 ? 9.206 -0.299 -9.932 1.00 94.06 89 SER A C 1
ATOM 688 O O . SER A 1 89 ? 9.852 -1.345 -9.958 1.00 94.06 89 SER A O 1
ATOM 690 N N . THR A 1 90 ? 9.314 0.634 -10.883 1.00 92.62 90 THR A N 1
ATOM 691 C CA . THR A 1 90 ? 10.012 0.408 -12.160 1.00 92.62 90 THR A CA 1
ATOM 692 C C . THR A 1 90 ? 11.272 1.243 -12.350 1.00 92.62 90 THR A C 1
ATOM 694 O O . THR A 1 90 ? 12.060 0.922 -13.240 1.00 92.62 90 THR A O 1
ATOM 697 N N . SER A 1 91 ? 11.500 2.288 -11.544 1.00 91.31 91 SER A N 1
ATOM 698 C CA . SER A 1 91 ? 12.650 3.171 -11.753 1.00 91.31 91 SER A CA 1
ATOM 699 C C . SER A 1 91 ? 13.975 2.391 -11.682 1.00 91.31 91 SER A C 1
ATOM 701 O O . SER A 1 91 ? 14.165 1.560 -10.784 1.00 91.31 91 SER A O 1
ATOM 703 N N . PRO A 1 92 ? 14.917 2.639 -12.611 1.00 90.44 92 PRO A N 1
ATOM 704 C CA . PRO A 1 92 ? 16.212 1.963 -12.614 1.00 90.44 92 PRO A CA 1
ATOM 705 C C . PRO A 1 92 ? 17.108 2.414 -11.452 1.00 90.44 92 PRO A C 1
ATOM 707 O O . PRO A 1 92 ? 18.043 1.704 -11.090 1.00 90.44 92 PRO A O 1
ATOM 710 N N . ASN A 1 93 ? 16.829 3.576 -10.850 1.00 91.75 93 ASN A N 1
ATOM 711 C CA . ASN A 1 93 ? 17.600 4.121 -9.740 1.00 91.75 93 ASN A CA 1
ATOM 712 C C . ASN A 1 93 ? 16.972 3.722 -8.394 1.00 91.75 93 ASN A C 1
ATOM 714 O O . ASN A 1 93 ? 15.865 4.145 -8.057 1.00 91.75 93 ASN A O 1
ATOM 718 N N . GLU A 1 94 ? 17.701 2.938 -7.600 1.00 92.62 94 GLU A N 1
ATOM 719 C CA . GLU A 1 94 ? 17.202 2.390 -6.333 1.00 92.62 94 GLU A CA 1
ATOM 720 C C . GLU A 1 94 ? 16.895 3.464 -5.285 1.00 92.62 94 GLU A C 1
ATOM 722 O O . GLU A 1 94 ? 15.911 3.351 -4.553 1.00 92.62 94 GLU A O 1
ATOM 727 N N . TYR A 1 95 ? 17.706 4.523 -5.243 1.00 94.00 95 TYR A N 1
ATOM 728 C CA . TYR A 1 95 ? 17.496 5.652 -4.345 1.00 94.00 95 TYR A CA 1
ATOM 729 C C . TYR A 1 95 ? 16.198 6.384 -4.696 1.00 94.00 95 TYR A C 1
ATOM 731 O O . TYR A 1 95 ? 15.357 6.604 -3.827 1.00 94.00 95 TYR A O 1
ATOM 739 N N . LEU A 1 96 ? 15.969 6.672 -5.980 1.00 93.69 96 LEU A N 1
ATOM 740 C CA . LEU A 1 96 ? 14.739 7.336 -6.419 1.00 93.69 96 LEU A CA 1
ATOM 741 C C . LEU A 1 96 ? 13.502 6.448 -6.229 1.00 93.69 96 LEU A C 1
ATOM 743 O O . LEU A 1 96 ? 12.450 6.960 -5.847 1.00 93.69 96 LEU A O 1
ATOM 747 N N . ARG A 1 97 ? 13.623 5.122 -6.411 1.00 94.12 97 ARG A N 1
ATOM 748 C CA . ARG A 1 97 ? 12.554 4.173 -6.043 1.00 94.12 97 ARG A CA 1
ATOM 749 C C . ARG A 1 97 ? 12.188 4.291 -4.568 1.00 94.12 97 ARG A C 1
ATOM 751 O O . ARG A 1 97 ? 11.007 4.348 -4.233 1.00 94.12 97 ARG A O 1
ATOM 758 N N . PHE A 1 98 ? 13.191 4.346 -3.691 1.00 94.81 98 PHE A N 1
ATOM 759 C CA . PHE A 1 98 ? 12.977 4.490 -2.255 1.00 94.81 98 PHE A CA 1
ATOM 760 C C . PHE A 1 98 ? 12.281 5.813 -1.910 1.00 94.81 98 PHE A C 1
ATOM 762 O O . PHE A 1 98 ? 11.287 5.799 -1.185 1.00 94.81 98 PHE A O 1
ATOM 769 N N . ILE A 1 99 ? 12.739 6.940 -2.464 1.00 95.00 99 ILE A N 1
ATOM 770 C CA . ILE A 1 99 ? 12.102 8.247 -2.240 1.00 95.00 99 ILE A CA 1
ATOM 771 C C . ILE A 1 99 ? 10.655 8.253 -2.751 1.00 95.00 99 ILE A C 1
ATOM 773 O O . ILE A 1 99 ? 9.757 8.718 -2.049 1.00 95.00 99 ILE A O 1
ATOM 777 N N . ALA A 1 100 ? 10.394 7.683 -3.928 1.00 95.44 100 ALA A N 1
ATOM 778 C CA . ALA A 1 100 ? 9.041 7.567 -4.464 1.00 95.44 100 ALA A CA 1
ATOM 779 C C . ALA A 1 100 ? 8.139 6.677 -3.593 1.00 95.44 100 ALA A C 1
ATOM 781 O O . ALA A 1 100 ? 6.973 7.002 -3.382 1.00 95.44 100 ALA A O 1
ATOM 782 N N . PHE A 1 101 ? 8.671 5.594 -3.023 1.00 96.06 101 PHE A N 1
ATOM 783 C CA . PHE A 1 101 ? 7.929 4.774 -2.066 1.00 96.06 101 PHE A CA 1
ATOM 784 C C . PHE A 1 101 ? 7.606 5.539 -0.771 1.00 96.06 101 PHE A C 1
ATOM 786 O O . PHE A 1 101 ? 6.482 5.465 -0.279 1.00 96.06 101 PHE A O 1
ATOM 793 N N . GLN A 1 102 ? 8.549 6.323 -0.237 1.00 95.19 102 GLN A N 1
ATOM 794 C CA . GLN A 1 102 ? 8.283 7.193 0.918 1.00 95.19 102 GLN A CA 1
ATOM 795 C C . GLN A 1 102 ? 7.190 8.217 0.602 1.00 95.19 102 GLN A C 1
ATOM 797 O O . GLN A 1 102 ? 6.255 8.397 1.384 1.00 95.19 102 GLN A O 1
ATOM 802 N N . LEU A 1 103 ? 7.269 8.839 -0.575 1.00 94.69 103 LEU A N 1
ATOM 803 C CA . LEU A 1 103 ? 6.258 9.765 -1.062 1.00 94.69 103 LEU A CA 1
ATOM 804 C C . LEU A 1 103 ? 4.876 9.101 -1.156 1.00 94.69 103 LEU A C 1
ATOM 806 O O . LEU A 1 103 ? 3.891 9.693 -0.720 1.00 94.69 103 LEU A O 1
ATOM 810 N N . LEU A 1 104 ? 4.800 7.868 -1.668 1.00 95.75 104 LEU A N 1
ATOM 811 C CA . LEU A 1 104 ? 3.562 7.090 -1.744 1.00 95.75 104 LEU A CA 1
ATOM 812 C C . LEU A 1 104 ? 2.938 6.878 -0.360 1.00 95.75 104 LEU A C 1
ATOM 814 O O . LEU A 1 104 ? 1.755 7.159 -0.166 1.00 95.75 104 LEU A O 1
ATOM 818 N N . SER A 1 105 ? 3.732 6.431 0.615 1.00 94.75 105 SER A N 1
ATOM 819 C CA . SER A 1 105 ? 3.277 6.226 1.996 1.00 94.75 105 SER A CA 1
ATOM 820 C C . SER A 1 105 ? 2.751 7.520 2.622 1.00 94.75 105 SER A C 1
ATOM 822 O O . SER A 1 105 ? 1.711 7.515 3.283 1.00 94.75 105 SER A O 1
ATOM 824 N N . ARG A 1 106 ? 3.420 8.651 2.370 1.00 92.88 106 ARG A N 1
ATOM 825 C CA . ARG A 1 106 ? 2.982 9.968 2.856 1.00 92.88 106 ARG A CA 1
ATOM 826 C C . ARG A 1 106 ? 1.719 10.468 2.156 1.00 92.88 106 ARG A C 1
ATOM 828 O O . ARG A 1 106 ? 0.833 10.995 2.821 1.00 92.88 106 ARG A O 1
ATOM 835 N N . LEU A 1 107 ? 1.586 10.241 0.851 1.00 92.12 107 LEU A N 1
ATOM 836 C CA . LEU A 1 107 ? 0.373 10.564 0.094 1.00 92.12 107 LEU A CA 1
ATOM 837 C C . LEU A 1 107 ? -0.849 9.805 0.637 1.00 92.12 107 LEU A C 1
ATOM 839 O O . LEU A 1 107 ? -1.926 10.377 0.795 1.00 92.12 107 LEU A O 1
ATOM 843 N N . ILE A 1 108 ? -0.664 8.532 0.986 1.00 93.94 108 ILE A N 1
ATOM 844 C CA . ILE A 1 108 ? -1.686 7.699 1.634 1.00 93.94 108 ILE A CA 1
ATOM 845 C C . ILE A 1 108 ? -2.025 8.237 3.040 1.00 93.94 108 ILE A C 1
ATOM 847 O O . ILE A 1 108 ? -3.194 8.257 3.427 1.00 93.94 108 ILE A O 1
ATOM 851 N N . ALA A 1 109 ? -1.042 8.722 3.804 1.00 91.50 109 ALA A N 1
ATOM 852 C CA . ALA A 1 109 ? -1.269 9.308 5.132 1.00 91.50 109 ALA A CA 1
ATOM 853 C C . ALA A 1 109 ? -2.059 10.635 5.090 1.00 91.50 109 ALA A C 1
ATOM 855 O O . ALA A 1 109 ? -2.883 10.886 5.973 1.00 91.50 109 ALA A O 1
ATOM 856 N N . LEU A 1 110 ? -1.892 11.448 4.037 1.00 90.00 110 LEU A N 1
ATOM 857 C CA . LEU A 1 110 ? -2.709 12.654 3.818 1.00 90.00 110 LEU A CA 1
ATOM 858 C C . LEU A 1 110 ? -4.199 12.349 3.626 1.00 90.00 110 LEU A C 1
ATOM 860 O O . LEU A 1 110 ? -5.046 13.201 3.895 1.00 90.00 110 LEU A O 1
ATOM 864 N N . CYS A 1 111 ? -4.536 11.146 3.170 1.00 90.62 111 CYS A N 1
ATOM 865 C CA . CYS A 1 111 ? -5.916 10.742 2.950 1.00 90.62 111 CYS A CA 1
ATOM 866 C C . CYS A 1 111 ? -6.638 10.440 4.269 1.00 90.62 111 CYS A C 1
ATOM 868 O O . CYS A 1 111 ? -6.036 9.925 5.212 1.00 90.62 111 CYS A O 1
ATOM 870 N N . LYS A 1 112 ? -7.939 10.736 4.328 1.00 91.25 112 LYS A N 1
ATOM 871 C CA . LYS A 1 112 ? -8.857 10.263 5.376 1.00 91.25 112 LYS A CA 1
ATOM 872 C C . LYS A 1 112 ? -9.027 8.747 5.288 1.00 91.25 112 LYS A C 1
ATOM 874 O O . LYS A 1 112 ? -8.708 8.151 4.264 1.00 91.25 112 LYS A O 1
ATOM 879 N N . ASP A 1 113 ? -9.517 8.122 6.358 1.00 90.88 113 ASP A N 1
ATOM 880 C CA . ASP A 1 113 ? -9.554 6.658 6.482 1.00 90.88 113 ASP A CA 1
ATOM 881 C C . ASP A 1 113 ? -10.288 5.956 5.317 1.00 90.88 113 ASP A C 1
ATOM 883 O O . ASP A 1 113 ? -9.830 4.907 4.866 1.00 90.88 113 ASP A O 1
ATOM 887 N N . ASP A 1 114 ? -11.357 6.552 4.779 1.00 90.25 114 ASP A N 1
ATOM 888 C CA . ASP A 1 114 ? -12.112 6.068 3.612 1.00 90.25 114 ASP A CA 1
ATOM 889 C C . ASP A 1 114 ? -11.263 6.059 2.329 1.00 90.25 114 ASP A C 1
ATOM 891 O O . ASP A 1 114 ? -11.069 5.015 1.701 1.00 90.25 114 ASP A O 1
ATOM 895 N N . ALA A 1 115 ? -10.680 7.210 1.983 1.00 91.75 115 ALA A N 1
ATOM 896 C CA . ALA A 1 115 ? -9.786 7.362 0.839 1.00 91.75 115 ALA A CA 1
ATOM 897 C C . ALA A 1 115 ? -8.526 6.501 0.992 1.00 91.75 115 ALA A C 1
ATOM 899 O O . ALA A 1 115 ? -8.054 5.879 0.040 1.00 91.75 115 ALA A O 1
ATOM 900 N N . ARG A 1 116 ? -7.994 6.418 2.213 1.00 93.94 116 ARG A N 1
ATOM 901 C CA . ARG A 1 116 ? -6.815 5.620 2.534 1.00 93.94 116 ARG A CA 1
ATOM 902 C C . ARG A 1 116 ? -7.076 4.136 2.314 1.00 93.94 116 ARG A C 1
ATOM 904 O O . ARG A 1 116 ? -6.260 3.461 1.690 1.00 93.94 116 ARG A O 1
ATOM 911 N N . MET A 1 117 ? -8.207 3.629 2.805 1.00 93.44 117 MET A N 1
ATOM 912 C CA . MET A 1 117 ? -8.623 2.249 2.566 1.00 93.44 117 MET A CA 1
ATOM 913 C C . MET A 1 117 ? -8.770 1.950 1.077 1.00 93.44 117 MET A C 1
ATOM 915 O O . MET A 1 117 ? -8.286 0.908 0.631 1.00 93.44 117 MET A O 1
ATOM 919 N N . PHE A 1 118 ? -9.401 2.854 0.323 1.00 94.06 118 PHE A N 1
ATOM 920 C CA . PHE A 1 118 ? -9.561 2.715 -1.121 1.00 94.06 118 PHE A CA 1
ATOM 921 C C . PHE A 1 118 ? -8.203 2.569 -1.819 1.00 94.06 118 PHE A C 1
ATOM 923 O O . PHE A 1 118 ? -7.954 1.553 -2.465 1.00 94.06 118 PHE A O 1
ATOM 930 N N . LEU A 1 119 ? -7.283 3.514 -1.602 1.00 95.25 119 LEU A N 1
ATOM 931 C CA . LEU A 1 119 ? -5.948 3.477 -2.205 1.00 95.25 119 LEU A CA 1
ATOM 932 C C . LEU A 1 119 ? -5.180 2.200 -1.814 1.00 95.25 119 LEU A C 1
ATOM 934 O O . LEU A 1 119 ? -4.624 1.511 -2.664 1.00 95.25 119 LEU A O 1
ATOM 938 N N . LEU A 1 120 ? -5.194 1.809 -0.538 1.00 96.44 120 LEU A N 1
ATOM 939 C CA . LEU A 1 120 ? -4.529 0.575 -0.098 1.00 96.44 120 LEU A CA 1
ATOM 940 C C . LEU A 1 120 ? -5.133 -0.688 -0.740 1.00 96.44 120 LEU A C 1
ATOM 942 O O . LEU A 1 120 ? -4.401 -1.633 -1.041 1.00 96.44 120 LEU A O 1
ATOM 946 N N . CYS A 1 121 ? -6.445 -0.714 -0.991 1.00 95.06 121 CYS A N 1
ATOM 947 C CA . CYS A 1 121 ? -7.083 -1.802 -1.734 1.00 95.06 121 CYS A CA 1
ATOM 948 C C . CYS A 1 121 ? -6.658 -1.830 -3.204 1.00 95.06 121 CYS A C 1
ATOM 950 O O . CYS A 1 121 ? -6.411 -2.921 -3.734 1.00 95.06 121 CYS A O 1
ATOM 952 N N . GLU A 1 122 ? -6.539 -0.662 -3.836 1.00 94.56 122 GLU A N 1
ATOM 953 C CA . GLU A 1 122 ? -6.045 -0.525 -5.209 1.00 94.56 122 GLU A CA 1
ATOM 954 C C . GLU A 1 122 ? -4.616 -1.068 -5.340 1.00 94.56 122 GLU A C 1
ATOM 956 O O . GLU A 1 122 ? -4.345 -1.860 -6.247 1.00 94.56 122 GLU A O 1
ATOM 961 N N . LEU A 1 123 ? -3.724 -0.757 -4.387 1.00 95.31 123 LEU A N 1
ATOM 962 C CA . LEU A 1 123 ? -2.363 -1.314 -4.365 1.00 95.31 123 LEU A CA 1
ATOM 963 C C . LEU A 1 123 ? -2.336 -2.834 -4.271 1.00 95.31 123 LEU A C 1
ATOM 965 O O . LEU A 1 123 ? -1.507 -3.459 -4.921 1.00 95.31 123 LEU A O 1
ATOM 969 N N . LEU A 1 124 ? -3.204 -3.439 -3.463 1.00 94.12 124 LEU A N 1
ATOM 970 C CA . LEU A 1 124 ? -3.215 -4.894 -3.306 1.00 94.12 124 LEU A CA 1
ATOM 971 C C . LEU A 1 124 ? -3.857 -5.616 -4.496 1.00 94.12 124 LEU A C 1
ATOM 973 O O . LEU A 1 124 ? -3.470 -6.744 -4.802 1.00 94.12 124 LEU A O 1
ATOM 977 N N . THR A 1 125 ? -4.851 -4.998 -5.136 1.00 91.12 125 THR A N 1
ATOM 978 C CA . THR A 1 125 ? -5.719 -5.687 -6.104 1.00 91.12 125 THR A CA 1
ATOM 979 C C . THR A 1 125 ? -5.342 -5.375 -7.547 1.00 91.12 125 THR A C 1
ATOM 981 O O . THR A 1 125 ? -5.190 -6.301 -8.343 1.00 91.12 125 THR A O 1
ATOM 984 N N . ASN A 1 126 ? -5.165 -4.094 -7.872 1.00 91.56 126 ASN A N 1
ATOM 985 C CA . ASN A 1 126 ? -5.051 -3.611 -9.250 1.00 91.56 126 ASN A CA 1
ATOM 986 C C . ASN A 1 126 ? -3.617 -3.228 -9.638 1.00 91.56 126 ASN A C 1
ATOM 988 O O . ASN A 1 126 ? -3.325 -3.060 -10.821 1.00 91.56 126 ASN A O 1
ATOM 992 N N . CYS A 1 127 ? -2.697 -3.125 -8.674 1.00 92.75 127 CYS A N 1
ATOM 993 C CA . CYS A 1 127 ? -1.285 -2.903 -8.969 1.00 92.75 127 CYS A CA 1
ATOM 994 C C . CYS A 1 127 ? -0.697 -4.089 -9.758 1.00 92.75 127 CYS A C 1
ATOM 996 O O . CYS A 1 127 ? -0.852 -5.235 -9.331 1.00 92.75 127 CYS A O 1
ATOM 998 N N . PRO A 1 128 ? 0.020 -3.864 -10.870 1.00 92.12 128 PRO A N 1
ATOM 999 C CA . PRO A 1 128 ? 0.652 -4.948 -11.623 1.00 92.12 128 PRO A CA 1
ATOM 1000 C C . PRO A 1 128 ? 1.982 -5.418 -11.006 1.00 92.12 128 PRO A C 1
ATOM 1002 O O . PRO A 1 128 ? 2.527 -6.433 -11.433 1.00 92.12 128 PRO A O 1
ATOM 1005 N N . PHE A 1 129 ? 2.521 -4.704 -10.012 1.00 92.44 129 PHE A N 1
ATOM 1006 C CA . PHE A 1 129 ? 3.849 -4.959 -9.452 1.00 92.44 129 PHE A CA 1
ATOM 1007 C C . PHE A 1 129 ? 3.763 -5.740 -8.132 1.00 92.44 129 PHE A C 1
ATOM 1009 O O . PHE A 1 129 ? 3.365 -5.201 -7.099 1.00 92.44 129 PHE A O 1
ATOM 1016 N N . GLU A 1 130 ? 4.184 -7.007 -8.136 1.00 89.81 130 GLU A N 1
ATOM 1017 C CA . GLU A 1 130 ? 4.142 -7.880 -6.946 1.00 89.81 130 GLU A CA 1
ATOM 1018 C C . GLU A 1 130 ? 5.002 -7.355 -5.782 1.00 89.81 130 GLU A C 1
ATOM 1020 O O . GLU A 1 130 ? 4.612 -7.442 -4.615 1.00 89.81 130 GLU A O 1
ATOM 1025 N N . THR A 1 131 ? 6.144 -6.732 -6.084 1.00 91.00 131 THR A N 1
ATOM 1026 C CA . THR A 1 131 ? 7.004 -6.083 -5.079 1.00 91.00 131 THR A CA 1
ATOM 1027 C C . THR A 1 131 ? 6.275 -4.951 -4.361 1.00 91.00 131 THR A C 1
ATOM 1029 O O . THR A 1 131 ? 6.368 -4.829 -3.139 1.00 91.00 131 THR A O 1
ATOM 1032 N N . MET A 1 132 ? 5.486 -4.170 -5.096 1.00 95.19 132 MET A N 1
ATOM 1033 C CA . MET A 1 132 ? 4.682 -3.089 -4.545 1.00 95.19 132 MET A CA 1
ATOM 1034 C C . MET A 1 132 ? 3.482 -3.609 -3.753 1.00 95.19 132 MET A C 1
ATOM 1036 O O . MET A 1 132 ? 3.221 -3.102 -2.666 1.00 95.19 132 MET A O 1
ATOM 1040 N N . LYS A 1 133 ? 2.798 -4.665 -4.219 1.00 94.69 133 LYS A N 1
ATOM 1041 C CA . LYS A 1 133 ? 1.758 -5.343 -3.421 1.00 94.69 133 LYS A CA 1
ATOM 1042 C C . LYS A 1 133 ? 2.311 -5.803 -2.073 1.00 94.69 133 LYS A C 1
ATOM 1044 O O . LYS A 1 133 ? 1.692 -5.593 -1.033 1.00 94.69 133 LYS A O 1
ATOM 1049 N N . SER A 1 134 ? 3.505 -6.397 -2.089 1.00 93.50 134 SER A N 1
ATOM 1050 C CA . SER A 1 134 ? 4.213 -6.832 -0.885 1.00 93.50 134 SER A CA 1
ATOM 1051 C C . SER A 1 134 ? 4.561 -5.648 0.027 1.00 93.50 134 SER A C 1
ATOM 1053 O O . SER A 1 134 ? 4.399 -5.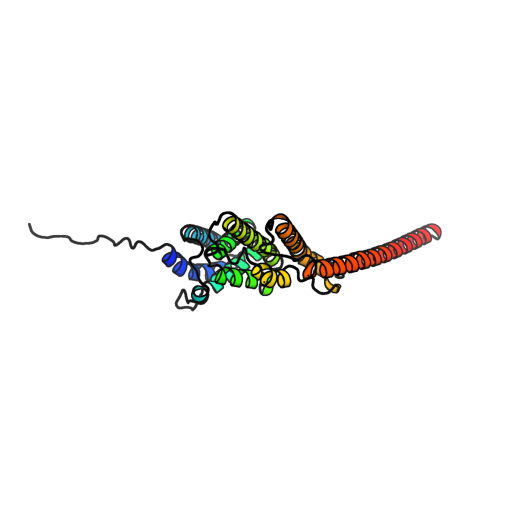741 1.242 1.00 93.50 134 SER A O 1
ATOM 1055 N N . ALA A 1 135 ? 5.024 -4.530 -0.535 1.00 94.81 135 ALA A N 1
ATOM 1056 C CA . ALA A 1 135 ? 5.356 -3.326 0.225 1.00 94.81 135 ALA A CA 1
ATOM 1057 C C . ALA A 1 135 ? 4.110 -2.637 0.817 1.00 94.81 135 ALA A C 1
ATOM 1059 O O . ALA A 1 135 ? 4.148 -2.161 1.953 1.00 94.81 135 ALA A O 1
ATOM 1060 N N . ALA A 1 136 ? 2.982 -2.659 0.102 1.00 96.31 136 ALA A N 1
ATOM 1061 C CA . ALA A 1 136 ? 1.708 -2.105 0.555 1.00 96.31 136 ALA A CA 1
ATOM 1062 C C . ALA A 1 136 ? 1.201 -2.775 1.841 1.00 96.31 136 ALA A C 1
ATOM 1064 O O . ALA A 1 136 ? 0.638 -2.099 2.700 1.00 96.31 136 ALA A O 1
ATOM 1065 N N . ILE A 1 137 ? 1.474 -4.073 2.039 1.00 95.50 137 ILE A N 1
ATOM 1066 C CA . ILE A 1 137 ? 1.189 -4.765 3.308 1.00 95.50 137 ILE A CA 1
ATOM 1067 C C . ILE A 1 137 ? 1.903 -4.074 4.480 1.00 95.50 137 ILE A C 1
ATOM 1069 O O . ILE A 1 137 ? 1.323 -3.935 5.556 1.00 95.50 137 ILE A O 1
ATOM 1073 N N . GLY A 1 138 ? 3.134 -3.595 4.279 1.00 94.94 138 GLY A N 1
ATOM 1074 C CA . GLY A 1 138 ? 3.869 -2.810 5.274 1.00 94.94 138 GLY A CA 1
ATOM 1075 C C . GLY A 1 138 ? 3.139 -1.522 5.656 1.00 94.94 138 GLY A C 1
ATOM 1076 O O . GLY A 1 138 ? 2.898 -1.285 6.838 1.00 94.94 138 GLY A O 1
ATOM 1077 N N . ILE A 1 139 ? 2.685 -0.756 4.659 1.00 95.69 139 ILE A N 1
ATOM 1078 C CA . ILE A 1 139 ? 1.916 0.482 4.870 1.00 95.69 139 ILE A CA 1
ATOM 1079 C C . ILE A 1 139 ? 0.619 0.188 5.644 1.00 95.69 139 ILE A C 1
ATOM 1081 O O . ILE A 1 139 ? 0.249 0.920 6.565 1.00 95.69 139 ILE A O 1
ATOM 1085 N N . ILE A 1 140 ? -0.061 -0.919 5.329 1.00 95.88 140 ILE A N 1
ATOM 1086 C CA . ILE A 1 140 ? -1.270 -1.353 6.046 1.00 95.88 140 ILE A CA 1
ATOM 1087 C C . ILE A 1 140 ? -0.949 -1.659 7.517 1.00 95.88 140 ILE A C 1
ATOM 1089 O O . ILE A 1 140 ? -1.684 -1.219 8.403 1.00 95.88 140 ILE A O 1
ATOM 1093 N N . LYS A 1 141 ? 0.157 -2.363 7.806 1.00 94.69 141 LYS A N 1
ATOM 1094 C CA . LYS A 1 141 ? 0.589 -2.649 9.190 1.00 94.69 141 LYS A CA 1
ATOM 1095 C C . LYS A 1 141 ? 0.814 -1.376 9.989 1.00 94.69 141 LYS A C 1
ATOM 1097 O O . LYS A 1 141 ? 0.398 -1.313 11.142 1.00 94.69 141 LYS A O 1
ATOM 1102 N N . GLU A 1 142 ? 1.467 -0.383 9.394 1.00 93.62 142 GLU A N 1
ATOM 1103 C CA . GLU A 1 142 ? 1.733 0.901 10.046 1.00 93.62 142 GLU A CA 1
ATOM 1104 C C . GLU A 1 142 ? 0.431 1.629 10.389 1.00 93.62 142 GLU A C 1
ATOM 1106 O O . GLU A 1 142 ? 0.250 2.057 11.530 1.00 93.62 142 GLU A O 1
ATOM 1111 N N . ASN A 1 143 ? -0.520 1.673 9.453 1.00 92.94 143 ASN A N 1
ATOM 1112 C CA . ASN A 1 143 ? -1.829 2.290 9.676 1.00 92.94 143 ASN A CA 1
ATOM 1113 C C . ASN A 1 143 ? -2.633 1.585 10.777 1.00 92.94 143 ASN A C 1
ATOM 1115 O O . ASN A 1 143 ? -3.194 2.245 11.651 1.00 92.94 143 ASN A O 1
ATOM 1119 N N . ILE A 1 144 ? -2.636 0.250 10.798 1.00 92.94 144 ILE A N 1
ATOM 1120 C CA . ILE A 1 144 ? -3.281 -0.528 11.868 1.00 92.94 144 ILE A CA 1
ATOM 1121 C C . ILE A 1 144 ? -2.576 -0.310 13.206 1.00 92.94 144 ILE A C 1
ATOM 1123 O O . ILE A 1 144 ? -3.235 -0.130 14.227 1.00 92.94 144 ILE A O 1
ATOM 1127 N N . ALA A 1 145 ? -1.241 -0.293 13.227 1.00 91.94 145 ALA A N 1
ATOM 1128 C CA . ALA A 1 145 ? -0.479 -0.042 14.445 1.00 91.94 145 ALA A CA 1
ATOM 1129 C C . ALA A 1 145 ? -0.829 1.324 15.050 1.00 91.94 145 ALA A C 1
ATOM 1131 O O . ALA A 1 145 ? -1.049 1.416 16.259 1.00 91.94 145 ALA A O 1
ATOM 1132 N N . GLN A 1 146 ? -0.902 2.364 14.217 1.00 90.31 146 GLN A N 1
ATOM 1133 C CA . GLN A 1 146 ? -1.292 3.710 14.632 1.00 90.31 146 GLN A CA 1
ATOM 1134 C C . GLN A 1 146 ? -2.757 3.766 15.081 1.00 90.31 146 GLN A C 1
ATOM 1136 O O . GLN A 1 146 ? -3.048 4.350 16.124 1.00 90.31 146 GLN A O 1
ATOM 1141 N N . GLY A 1 147 ? -3.667 3.134 14.333 1.00 89.56 147 GLY A N 1
ATOM 1142 C CA . GLY A 1 147 ? -5.084 3.045 14.682 1.00 89.56 147 GLY A CA 1
ATOM 1143 C C . GLY A 1 147 ? -5.299 2.378 16.040 1.00 89.56 147 GLY A C 1
ATOM 1144 O O . GLY A 1 147 ? -5.971 2.941 16.903 1.00 89.56 147 GLY A O 1
ATOM 1145 N N . LEU A 1 148 ? -4.678 1.216 16.263 1.00 89.00 148 LEU A N 1
ATOM 1146 C CA . LEU A 1 148 ? -4.742 0.485 17.531 1.00 89.00 148 LEU A CA 1
ATOM 1147 C C . LEU A 1 148 ? -4.154 1.289 18.692 1.00 89.00 148 LEU A C 1
ATOM 1149 O O . LEU A 1 148 ? -4.758 1.332 19.758 1.00 89.00 148 LEU A O 1
ATOM 1153 N N . ASN A 1 149 ? -3.008 1.948 18.495 1.00 89.56 149 ASN A N 1
ATOM 1154 C CA . ASN A 1 149 ? -2.412 2.800 19.527 1.00 89.56 149 ASN A CA 1
ATOM 1155 C C . ASN A 1 149 ? -3.387 3.910 19.952 1.00 89.56 149 ASN A C 1
ATOM 1157 O O . ASN A 1 149 ? -3.676 4.050 21.139 1.00 89.56 149 ASN A O 1
ATOM 1161 N N . LYS A 1 150 ? -3.976 4.624 18.980 1.00 87.56 150 LYS A N 1
ATOM 1162 C CA . LYS A 1 150 ? -4.994 5.656 19.239 1.00 87.56 150 LYS A CA 1
ATOM 1163 C C . LYS A 1 150 ? -6.217 5.079 19.958 1.00 87.56 150 LYS A C 1
ATOM 1165 O O . LYS A 1 150 ? -6.725 5.690 20.894 1.00 87.56 150 LYS A O 1
ATOM 1170 N N . ALA A 1 151 ? -6.671 3.889 19.564 1.00 86.44 151 ALA A N 1
ATOM 1171 C CA . ALA A 1 151 ? -7.797 3.211 20.205 1.00 86.44 151 ALA A CA 1
ATOM 1172 C C . ALA A 1 151 ? -7.492 2.788 21.653 1.00 86.44 151 ALA A C 1
ATOM 1174 O O . ALA A 1 151 ? -8.375 2.820 22.506 1.00 86.44 151 ALA A O 1
ATOM 1175 N N . TYR A 1 152 ? -6.250 2.403 21.955 1.00 86.25 152 TYR A N 1
ATOM 1176 C CA . TYR A 1 152 ? -5.835 2.041 23.310 1.00 86.25 152 TYR A CA 1
ATOM 1177 C C . TYR A 1 152 ? -5.667 3.247 24.233 1.00 86.25 152 TYR A C 1
ATOM 1179 O O . TYR A 1 152 ? -5.914 3.115 25.432 1.00 86.25 152 TYR A O 1
ATOM 1187 N N . GLU A 1 153 ? -5.255 4.387 23.682 1.00 84.38 153 GLU A N 1
ATOM 1188 C CA . GLU A 1 153 ? -5.072 5.647 24.408 1.00 84.38 153 GLU A CA 1
ATOM 1189 C C . GLU A 1 153 ? -6.389 6.418 24.598 1.00 84.38 153 GLU A C 1
ATOM 1191 O O . GLU A 1 153 ? -6.539 7.162 25.572 1.00 84.38 153 GLU A O 1
ATOM 1196 N N . SER A 1 154 ? -7.364 6.236 23.702 1.00 76.31 154 SER A N 1
ATOM 1197 C CA . SER A 1 154 ? -8.641 6.943 23.779 1.00 76.31 154 SER A CA 1
ATOM 1198 C C . SER A 1 154 ? -9.502 6.465 24.953 1.00 76.31 154 SER A C 1
ATOM 1200 O O . SER A 1 154 ? -9.835 5.287 25.072 1.00 76.31 154 SER A O 1
ATOM 1202 N N . LYS A 1 155 ? -9.943 7.412 25.792 1.00 64.31 155 LYS A N 1
ATOM 1203 C CA . LYS A 1 155 ? -10.981 7.192 26.819 1.00 64.31 155 LYS A CA 1
ATOM 1204 C C . LYS A 1 155 ? -12.409 7.270 26.263 1.00 64.31 155 LYS A C 1
ATOM 1206 O O . LYS A 1 155 ? -13.342 6.888 26.961 1.00 64.31 155 LYS A O 1
ATOM 1211 N N . TYR A 1 156 ? -12.578 7.762 25.034 1.00 59.19 156 TYR A N 1
ATOM 1212 C CA . TYR A 1 156 ? -13.879 7.999 24.406 1.00 59.19 156 TYR A CA 1
ATOM 1213 C C . TYR A 1 156 ? -14.015 7.164 23.125 1.00 59.19 156 TYR A C 1
ATOM 1215 O O . TYR A 1 156 ? -13.132 7.178 22.265 1.00 59.19 156 TYR A O 1
ATOM 1223 N N . ALA A 1 157 ? -15.125 6.436 22.993 1.00 57.53 157 ALA A N 1
ATOM 1224 C CA . ALA A 1 157 ? -15.387 5.533 21.869 1.00 57.53 157 ALA A CA 1
ATOM 1225 C C . ALA A 1 157 ? -15.564 6.256 20.513 1.00 57.53 157 ALA A C 1
ATOM 1227 O O . ALA A 1 157 ? -15.376 5.644 19.467 1.00 57.53 157 ALA A O 1
ATOM 1228 N N . ASP A 1 158 ? -15.841 7.564 20.514 1.00 55.47 158 ASP A N 1
ATOM 1229 C CA . ASP A 1 158 ? -16.270 8.309 19.317 1.00 55.47 158 ASP A CA 1
ATOM 1230 C C . ASP A 1 158 ? -15.150 8.689 18.327 1.00 55.47 158 ASP A C 1
ATOM 1232 O O . ASP A 1 158 ? -15.404 9.369 17.335 1.00 55.47 158 ASP A O 1
ATOM 1236 N N . LYS A 1 159 ? -13.896 8.275 18.561 1.00 63.50 159 LYS A N 1
ATOM 1237 C CA . LYS A 1 159 ? -12.757 8.562 17.657 1.00 63.50 159 LYS A CA 1
ATOM 1238 C C . LYS A 1 159 ? -11.882 7.344 17.361 1.00 63.50 159 LYS A C 1
ATOM 1240 O O . LYS A 1 159 ? -10.668 7.467 17.189 1.00 63.50 159 LYS A O 1
ATOM 1245 N N . VAL A 1 160 ? -12.471 6.153 17.331 1.00 73.19 160 VAL A N 1
ATOM 1246 C CA . VAL A 1 160 ? -11.733 4.948 16.937 1.00 73.19 160 VAL A CA 1
ATOM 1247 C C . VAL A 1 160 ? -11.569 4.950 15.415 1.00 73.19 160 VAL A C 1
ATOM 1249 O O . VAL A 1 160 ? -12.549 4.961 14.678 1.00 73.19 160 VAL A O 1
ATOM 1252 N N . SER A 1 161 ? -10.319 4.979 14.945 1.00 82.62 161 SER A N 1
ATOM 1253 C CA . SER A 1 161 ? -9.996 4.892 13.514 1.00 82.62 161 SER A CA 1
ATOM 1254 C C . SER A 1 161 ? -10.526 3.591 12.913 1.00 82.62 161 SER A C 1
ATOM 1256 O O . SER A 1 161 ? -10.526 2.549 13.577 1.00 82.62 161 SER A O 1
ATOM 1258 N N . ILE A 1 162 ? -10.893 3.617 11.628 1.00 87.94 162 ILE A N 1
ATOM 1259 C CA . ILE A 1 162 ? -11.338 2.417 10.902 1.00 87.94 162 ILE A CA 1
ATOM 1260 C C . ILE A 1 162 ? -10.246 1.333 10.930 1.00 87.94 162 ILE A C 1
ATOM 1262 O O . ILE A 1 162 ? -10.551 0.141 10.995 1.00 87.94 162 ILE A O 1
ATOM 1266 N N . PHE A 1 163 ? -8.974 1.742 11.008 1.00 89.25 163 PHE A N 1
ATOM 1267 C CA . PHE A 1 163 ? -7.809 0.861 11.120 1.00 89.25 163 PHE A CA 1
ATOM 1268 C C . PHE A 1 163 ? -7.671 0.116 12.457 1.00 89.25 163 PHE A C 1
ATOM 1270 O O . PHE A 1 163 ? -6.814 -0.757 12.579 1.00 89.25 163 PHE A O 1
ATOM 1277 N N . ALA A 1 164 ? -8.522 0.410 13.440 1.00 87.12 164 ALA A N 1
ATOM 1278 C CA . ALA A 1 164 ? -8.639 -0.333 14.696 1.00 87.12 164 ALA A CA 1
ATOM 1279 C C . ALA A 1 164 ? -9.934 -1.162 14.784 1.00 87.12 164 ALA A C 1
ATOM 1281 O O . ALA A 1 164 ? -10.306 -1.602 15.869 1.00 87.12 164 ALA A O 1
ATOM 1282 N N . SER A 1 165 ? -10.632 -1.352 13.661 1.00 86.38 165 SER A N 1
ATOM 1283 C CA . SER A 1 165 ? -11.911 -2.061 13.600 1.00 86.38 165 SER A CA 1
ATOM 1284 C C . SER A 1 165 ? -11.814 -3.380 12.829 1.00 86.38 165 SER A C 1
ATOM 1286 O O . SER A 1 165 ? -10.899 -3.599 12.030 1.00 86.38 165 SER A O 1
ATOM 1288 N N . ARG A 1 166 ? -12.822 -4.240 13.010 1.00 85.19 166 ARG A N 1
ATOM 1289 C CA . ARG A 1 166 ? -12.965 -5.511 12.283 1.00 85.19 166 ARG A CA 1
ATOM 1290 C C . ARG A 1 166 ? -13.034 -5.349 10.758 1.00 85.19 166 ARG A C 1
ATOM 1292 O O . ARG A 1 166 ? -12.642 -6.269 10.047 1.00 85.19 166 ARG A O 1
ATOM 1299 N N . ILE A 1 167 ? -13.422 -4.173 10.252 1.00 86.75 167 ILE A N 1
ATOM 1300 C CA . ILE A 1 167 ? -13.485 -3.872 8.808 1.00 86.75 167 ILE A CA 1
ATOM 1301 C C . ILE A 1 167 ? -12.144 -4.162 8.117 1.00 86.75 167 ILE A C 1
ATOM 1303 O O . ILE A 1 167 ? -12.115 -4.576 6.959 1.00 86.75 167 ILE A O 1
ATOM 1307 N N . ILE A 1 168 ? -11.026 -4.004 8.831 1.00 88.25 168 ILE A N 1
ATOM 1308 C CA . ILE A 1 168 ? -9.683 -4.322 8.336 1.00 88.25 168 ILE A CA 1
ATOM 1309 C C . ILE A 1 168 ? -9.525 -5.802 8.002 1.00 88.25 168 ILE A C 1
ATOM 1311 O O . ILE A 1 168 ? -8.911 -6.126 6.985 1.00 88.25 168 ILE A O 1
ATOM 1315 N N . VAL A 1 169 ? -10.081 -6.697 8.820 1.00 84.31 169 VAL A N 1
ATOM 1316 C CA . VAL A 1 169 ? -10.060 -8.138 8.544 1.00 84.31 169 VAL A CA 1
ATOM 1317 C C . VAL A 1 169 ? -10.852 -8.409 7.278 1.00 84.31 169 VAL A C 1
ATOM 1319 O O . VAL A 1 169 ? -10.306 -8.956 6.324 1.00 84.31 169 VAL A O 1
ATOM 1322 N N . ASP A 1 170 ? -12.095 -7.939 7.235 1.00 85.12 170 ASP A N 1
ATOM 1323 C CA . ASP A 1 170 ? -13.009 -8.217 6.128 1.00 85.12 170 ASP A CA 1
ATOM 1324 C C . ASP A 1 170 ? -12.501 -7.628 4.800 1.00 85.12 170 ASP A C 1
ATOM 1326 O O . ASP A 1 170 ? -12.665 -8.226 3.737 1.00 85.12 170 ASP A O 1
ATOM 1330 N N . THR A 1 171 ? -11.817 -6.483 4.857 1.00 89.69 171 THR A N 1
ATOM 1331 C CA . THR A 1 171 ? -11.286 -5.801 3.671 1.00 89.69 171 THR A CA 1
ATOM 1332 C C . THR A 1 171 ? -9.955 -6.387 3.207 1.00 89.69 171 THR A C 1
ATOM 1334 O O . THR A 1 171 ? -9.772 -6.651 2.015 1.00 89.69 171 THR A O 1
ATOM 1337 N N . PHE A 1 172 ? -8.995 -6.565 4.120 1.00 90.81 172 PHE A N 1
ATOM 1338 C CA . PHE A 1 172 ? -7.615 -6.872 3.750 1.00 90.81 172 PHE A CA 1
ATOM 1339 C C . PHE A 1 172 ? -7.279 -8.360 3.816 1.00 90.81 172 PHE A C 1
ATOM 1341 O O . PHE A 1 172 ? -6.460 -8.805 3.014 1.00 90.81 172 PHE A O 1
ATOM 1348 N N . PHE A 1 173 ? -7.898 -9.171 4.683 1.00 86.56 173 PHE A N 1
ATOM 1349 C CA . PHE A 1 173 ? -7.545 -10.598 4.769 1.00 86.56 173 PHE A CA 1
ATOM 1350 C C . PHE A 1 173 ? -7.833 -11.349 3.469 1.00 86.56 173 PHE A C 1
ATOM 1352 O O . PHE A 1 173 ? -6.932 -12.046 3.001 1.00 86.56 173 PHE A O 1
ATOM 1359 N N . PRO A 1 174 ? -8.999 -11.179 2.813 1.00 85.56 174 PRO A N 1
ATOM 1360 C CA . PRO A 1 174 ? -9.261 -11.837 1.534 1.00 85.56 174 PRO A CA 1
ATOM 1361 C C . PRO A 1 174 ? -8.300 -11.423 0.413 1.00 85.56 174 PRO A C 1
ATOM 1363 O O . PRO A 1 174 ? -8.241 -12.096 -0.614 1.00 85.56 174 PRO A O 1
ATOM 1366 N N . ARG A 1 175 ? -7.569 -10.313 0.586 1.00 88.81 175 ARG A N 1
ATOM 1367 C CA . ARG A 1 175 ? -6.607 -9.768 -0.384 1.00 88.81 175 ARG A CA 1
ATOM 1368 C C . ARG A 1 175 ? -5.175 -10.189 -0.075 1.00 88.81 175 ARG A C 1
ATOM 1370 O O . ARG A 1 175 ? -4.468 -10.618 -0.976 1.00 88.81 175 ARG A O 1
ATOM 1377 N N . ILE A 1 176 ? -4.773 -10.102 1.190 1.00 87.75 176 ILE A N 1
ATOM 1378 C CA . ILE A 1 176 ? -3.419 -10.394 1.675 1.00 87.75 176 ILE A CA 1
ATOM 1379 C C . ILE A 1 176 ? -3.215 -11.898 1.871 1.00 87.75 176 ILE A C 1
ATOM 1381 O O . ILE A 1 176 ? -2.217 -12.459 1.433 1.00 87.75 176 ILE A O 1
ATOM 1385 N N . LEU A 1 177 ? -4.176 -12.571 2.508 1.00 79.62 177 LEU A N 1
ATOM 1386 C CA . LEU A 1 177 ? -4.138 -14.012 2.780 1.00 79.62 177 LEU A CA 1
ATOM 1387 C C . LEU A 1 177 ? -4.819 -14.814 1.667 1.00 79.62 177 LEU A C 1
ATOM 1389 O O . LEU A 1 177 ? -5.281 -15.941 1.875 1.00 79.62 177 LEU A O 1
ATOM 1393 N N . ARG A 1 178 ? -4.876 -14.243 0.458 1.00 69.94 178 ARG A N 1
ATOM 1394 C CA . ARG A 1 178 ? -5.326 -14.949 -0.734 1.00 69.94 178 ARG A CA 1
ATOM 1395 C C . ARG A 1 178 ? -4.244 -15.933 -1.151 1.00 69.94 178 ARG A C 1
ATOM 1397 O O . ARG A 1 178 ? -3.466 -15.687 -2.064 1.00 69.94 178 ARG A O 1
ATOM 1404 N N . PHE A 1 179 ? -4.208 -17.082 -0.488 1.00 62.44 179 PHE A N 1
ATOM 1405 C CA . PHE A 1 179 ? -3.489 -18.230 -1.017 1.00 62.44 179 PHE A CA 1
ATOM 1406 C C . PHE A 1 179 ? -4.235 -18.657 -2.274 1.00 62.44 179 PHE A C 1
ATOM 1408 O O . PHE A 1 179 ? -5.269 -19.332 -2.201 1.00 62.44 179 PHE A O 1
ATOM 1415 N N . GLU A 1 180 ? -3.769 -18.177 -3.420 1.00 58.56 180 GLU A N 1
ATOM 1416 C CA . GLU A 1 180 ? -4.222 -18.659 -4.713 1.00 58.56 180 GLU A CA 1
ATOM 1417 C C . GLU A 1 180 ? -3.993 -20.183 -4.812 1.00 58.56 180 GLU A C 1
ATOM 1419 O O . GLU A 1 180 ? -3.366 -20.794 -3.944 1.00 58.56 180 GLU A O 1
ATOM 1424 N N . SER A 1 181 ? -4.596 -20.811 -5.825 1.00 56.00 181 SER A N 1
ATOM 1425 C CA . SER A 1 181 ? -4.612 -22.266 -6.032 1.00 56.00 181 SER A CA 1
ATOM 1426 C C . SER A 1 181 ? -3.274 -22.951 -5.682 1.00 56.00 181 SER A C 1
ATOM 1428 O O . SER A 1 181 ? -2.223 -22.412 -6.044 1.00 56.00 181 SER A O 1
ATOM 1430 N N . PRO A 1 182 ? -3.289 -24.157 -5.067 1.00 55.25 182 PRO A N 1
ATOM 1431 C CA . PRO A 1 182 ? -2.080 -24.944 -4.779 1.00 55.25 182 PRO A CA 1
ATOM 1432 C C . PRO A 1 182 ? -1.108 -25.028 -5.968 1.00 55.25 182 PRO A C 1
ATOM 1434 O O . PRO A 1 182 ? 0.104 -25.015 -5.789 1.00 55.25 182 PRO A O 1
ATOM 1437 N N . SER A 1 183 ? -1.630 -24.980 -7.200 1.00 54.16 183 SER A N 1
ATOM 1438 C CA . SER A 1 183 ? -0.862 -24.974 -8.451 1.00 54.16 183 SER A CA 1
ATOM 1439 C C . SER A 1 183 ? 0.200 -23.870 -8.582 1.00 54.16 183 SER A C 1
ATOM 1441 O O . SER A 1 183 ? 1.183 -24.066 -9.295 1.00 54.16 183 SER A O 1
ATOM 1443 N N . ILE A 1 184 ? 0.055 -22.725 -7.911 1.00 56.38 184 ILE A N 1
ATOM 1444 C CA . ILE A 1 184 ? 1.066 -21.648 -7.924 1.00 56.38 184 ILE A CA 1
ATOM 1445 C C . ILE A 1 184 ? 2.280 -22.006 -7.084 1.00 56.38 184 ILE A C 1
ATOM 1447 O O . ILE A 1 184 ? 3.396 -21.657 -7.450 1.00 56.38 184 ILE A O 1
ATOM 1451 N N . LEU A 1 185 ? 2.065 -22.747 -6.000 1.00 54.94 185 LEU A N 1
ATOM 1452 C CA . LEU A 1 185 ? 3.130 -23.248 -5.140 1.00 54.94 185 LEU A CA 1
ATOM 1453 C C . LEU A 1 185 ? 3.865 -24.437 -5.782 1.00 54.94 185 LEU A C 1
ATOM 1455 O O . LEU A 1 185 ? 4.999 -24.737 -5.417 1.00 54.94 185 LEU A O 1
ATOM 1459 N N . VAL A 1 186 ? 3.238 -25.091 -6.767 1.00 59.28 186 VAL A N 1
ATOM 1460 C CA . VAL A 1 186 ? 3.845 -26.161 -7.569 1.00 59.28 186 VAL A CA 1
ATOM 1461 C C . VAL A 1 186 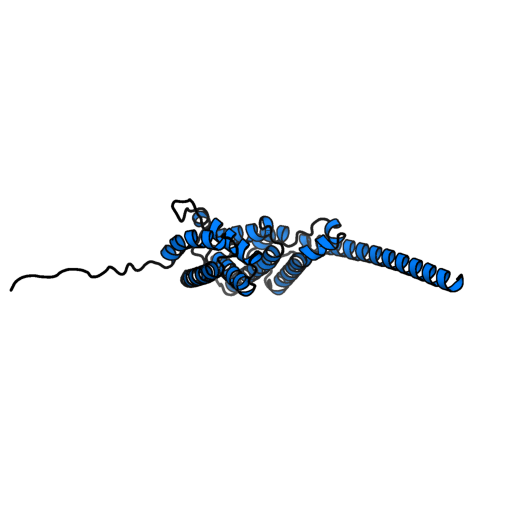? 4.769 -25.598 -8.655 1.00 59.28 186 VAL A C 1
ATOM 1463 O O . VAL A 1 186 ? 5.729 -26.270 -9.034 1.00 59.28 186 VAL A O 1
ATOM 1466 N N . ASN A 1 187 ? 4.530 -24.388 -9.163 1.00 67.94 187 ASN A N 1
ATOM 1467 C CA . ASN A 1 187 ? 5.389 -23.761 -10.168 1.00 67.94 187 ASN A CA 1
ATOM 1468 C C . ASN A 1 187 ? 6.447 -22.871 -9.497 1.00 67.94 187 ASN A C 1
ATOM 1470 O O . ASN A 1 187 ? 6.128 -21.797 -8.997 1.00 67.94 187 ASN A O 1
ATOM 1474 N N . GLU A 1 188 ? 7.711 -23.302 -9.533 1.00 68.69 188 GLU A N 1
ATOM 1475 C CA . GLU A 1 188 ? 8.852 -22.616 -8.906 1.00 68.69 188 GLU A CA 1
ATOM 1476 C C . GLU A 1 188 ? 8.963 -21.139 -9.307 1.00 68.69 188 GLU A C 1
ATOM 1478 O O . GLU A 1 188 ? 9.196 -20.284 -8.454 1.00 68.69 188 GLU A O 1
ATOM 1483 N N . LYS A 1 189 ? 8.719 -20.821 -10.585 1.00 73.25 189 LYS A N 1
ATOM 1484 C CA . LYS A 1 189 ? 8.783 -19.445 -11.087 1.00 73.25 189 LYS A CA 1
ATOM 1485 C C . LYS A 1 189 ? 7.687 -18.574 -10.469 1.00 73.25 189 LYS A C 1
ATOM 1487 O O . LYS A 1 189 ? 7.975 -17.507 -9.936 1.00 73.25 189 LYS A O 1
ATOM 1492 N N . ASN A 1 190 ? 6.449 -19.067 -10.467 1.00 72.00 190 ASN A N 1
ATOM 1493 C CA . ASN A 1 190 ? 5.313 -18.342 -9.895 1.00 72.00 190 ASN A CA 1
ATOM 1494 C C . ASN A 1 190 ? 5.450 -18.190 -8.374 1.00 72.00 190 ASN A C 1
ATOM 1496 O O . ASN A 1 190 ? 5.055 -17.169 -7.812 1.00 72.00 190 ASN A O 1
ATOM 1500 N N . PHE A 1 191 ? 6.012 -19.200 -7.703 1.00 72.38 191 PHE A N 1
ATOM 1501 C CA . PHE A 1 191 ? 6.304 -19.127 -6.279 1.00 72.38 191 PHE A CA 1
ATOM 1502 C C . PHE A 1 191 ? 7.366 -18.072 -5.982 1.00 72.38 191 PHE A C 1
ATOM 1504 O O . PHE A 1 191 ? 7.149 -17.242 -5.107 1.00 72.38 191 PHE A O 1
ATOM 1511 N N . SER A 1 192 ? 8.480 -18.067 -6.719 1.00 75.06 192 SER A N 1
ATOM 1512 C CA . SER A 1 192 ? 9.556 -17.088 -6.532 1.00 75.06 192 SER A CA 1
ATOM 1513 C C . SER A 1 192 ? 9.047 -15.650 -6.682 1.00 75.06 192 SER A C 1
ATOM 1515 O O . SER A 1 192 ? 9.330 -14.807 -5.832 1.00 75.06 192 SER A O 1
ATOM 1517 N N . GLU A 1 193 ? 8.205 -15.396 -7.688 1.00 79.56 193 GLU A N 1
ATOM 1518 C CA . GLU A 1 193 ? 7.595 -14.082 -7.927 1.00 79.56 193 GLU A CA 1
ATOM 1519 C C . GLU A 1 193 ? 6.653 -13.645 -6.787 1.00 79.56 193 GLU A C 1
ATOM 1521 O O . GLU A 1 193 ? 6.660 -12.479 -6.391 1.00 79.56 193 GLU A O 1
ATOM 1526 N N . LYS A 1 194 ? 5.876 -14.574 -6.210 1.00 80.75 194 LYS A N 1
ATOM 1527 C CA . LYS A 1 194 ? 4.892 -14.278 -5.146 1.00 80.75 194 LYS A CA 1
ATOM 1528 C C . LYS A 1 194 ? 5.410 -14.487 -3.724 1.00 80.75 194 LYS A C 1
ATOM 1530 O O . LYS A 1 194 ? 4.714 -14.152 -2.764 1.00 80.75 194 LYS A O 1
ATOM 1535 N N . HIS A 1 195 ? 6.621 -15.012 -3.563 1.00 83.19 195 HIS A N 1
ATOM 1536 C CA . HIS A 1 195 ? 7.191 -15.385 -2.271 1.00 83.19 195 HIS A CA 1
ATOM 1537 C C . HIS A 1 195 ? 7.189 -14.210 -1.287 1.00 83.19 195 HIS A C 1
ATOM 1539 O O . HIS A 1 195 ? 6.714 -14.345 -0.160 1.00 83.19 195 HIS A O 1
ATOM 1545 N N . SER A 1 196 ? 7.654 -13.036 -1.724 1.00 87.31 196 SER A N 1
ATOM 1546 C CA . SER A 1 196 ? 7.696 -11.833 -0.883 1.00 87.31 196 SER A CA 1
ATOM 1547 C C . SER A 1 196 ? 6.306 -11.430 -0.390 1.00 87.31 196 SER A C 1
ATOM 1549 O O . SER A 1 196 ? 6.133 -11.172 0.801 1.00 87.31 196 SER A O 1
ATOM 1551 N N . PHE A 1 197 ? 5.301 -11.460 -1.270 1.00 88.56 197 PHE A N 1
ATOM 1552 C CA . PHE A 1 197 ? 3.917 -11.150 -0.915 1.00 88.56 197 PHE A CA 1
ATOM 1553 C C . PHE A 1 197 ? 3.355 -12.143 0.113 1.00 88.56 197 PHE A C 1
ATOM 1555 O O . PHE A 1 197 ? 2.804 -11.728 1.132 1.00 88.56 197 PHE A O 1
ATOM 1562 N N . ILE A 1 198 ? 3.564 -13.447 -0.102 1.00 83.88 198 ILE A N 1
ATOM 1563 C CA . ILE A 1 198 ? 3.133 -14.512 0.819 1.00 83.88 198 ILE A CA 1
ATOM 1564 C C . ILE A 1 198 ? 3.774 -14.328 2.200 1.00 83.88 198 ILE A C 1
ATOM 1566 O O . ILE A 1 198 ? 3.082 -14.369 3.221 1.00 83.88 198 ILE A O 1
ATOM 1570 N N . MET A 1 199 ? 5.087 -14.084 2.241 1.00 86.50 199 MET A N 1
ATOM 1571 C CA . MET A 1 199 ? 5.818 -13.866 3.489 1.00 86.50 199 MET A CA 1
ATOM 1572 C C . MET A 1 199 ? 5.350 -12.606 4.214 1.00 86.50 199 MET A C 1
ATOM 1574 O O . MET A 1 199 ? 5.200 -12.621 5.437 1.00 86.50 199 MET A O 1
ATOM 1578 N N . GLN A 1 200 ? 5.059 -11.526 3.487 1.00 90.50 200 GLN A N 1
ATOM 1579 C CA . GLN A 1 200 ? 4.477 -10.337 4.104 1.00 90.50 200 GLN A CA 1
ATOM 1580 C C . GLN A 1 200 ? 3.056 -10.583 4.612 1.00 90.50 200 GLN A C 1
ATOM 1582 O O . GLN A 1 200 ? 2.720 -10.089 5.687 1.00 90.50 200 GLN A O 1
ATOM 1587 N N . GLY A 1 201 ? 2.248 -11.396 3.927 1.00 88.62 201 GLY A N 1
ATOM 1588 C CA . GLY A 1 201 ? 0.923 -11.786 4.410 1.00 88.62 201 GLY A CA 1
ATOM 1589 C C . GLY A 1 201 ? 0.969 -12.617 5.695 1.00 88.62 201 GLY A C 1
ATOM 1590 O O . GLY A 1 201 ? 0.233 -12.349 6.644 1.00 88.62 201 GLY A O 1
ATOM 1591 N N . LEU A 1 202 ? 1.905 -13.561 5.784 1.00 84.25 202 LEU A N 1
ATOM 1592 C CA . LEU A 1 202 ? 2.211 -14.300 7.013 1.00 84.25 202 LEU A CA 1
ATOM 1593 C C . LEU A 1 202 ? 2.631 -13.364 8.156 1.00 84.25 202 LEU A C 1
ATOM 1595 O O . LEU A 1 202 ? 2.080 -13.420 9.257 1.00 84.25 202 LEU A O 1
ATOM 1599 N N . ASN A 1 203 ? 3.579 -12.466 7.883 1.00 89.50 203 ASN A N 1
ATOM 1600 C CA . ASN A 1 203 ? 4.064 -11.491 8.858 1.00 89.50 203 ASN A CA 1
ATOM 1601 C C . ASN A 1 203 ? 2.969 -10.516 9.302 1.00 89.50 203 ASN A C 1
ATOM 1603 O O . ASN A 1 203 ? 2.980 -10.054 10.443 1.00 89.50 203 ASN A O 1
ATOM 1607 N N . PHE A 1 204 ? 2.045 -10.174 8.407 1.00 89.38 204 PHE A N 1
ATOM 1608 C CA . PHE A 1 204 ? 0.868 -9.367 8.699 1.00 89.38 204 PHE A CA 1
ATOM 1609 C C . PHE A 1 204 ? -0.061 -10.076 9.683 1.00 89.38 204 PHE A C 1
ATOM 1611 O O . PHE A 1 204 ? -0.458 -9.489 10.689 1.00 89.38 204 PHE A O 1
ATOM 1618 N N . TYR A 1 205 ? -0.337 -11.357 9.442 1.00 84.81 205 TYR A N 1
ATOM 1619 C CA . TYR A 1 205 ? -1.157 -12.162 10.337 1.00 84.81 205 TYR A CA 1
ATOM 1620 C C . TYR A 1 205 ? -0.541 -12.278 11.742 1.00 84.81 205 TYR A C 1
ATOM 1622 O O . TYR A 1 205 ? -1.205 -11.996 12.740 1.00 84.81 205 TYR A O 1
ATOM 1630 N N . ILE A 1 206 ? 0.751 -12.617 11.825 1.00 85.06 206 ILE A N 1
ATOM 1631 C CA . ILE A 1 206 ? 1.484 -12.698 13.102 1.00 85.06 206 ILE A CA 1
ATOM 1632 C C . ILE A 1 206 ? 1.463 -11.347 13.824 1.00 85.06 206 ILE A C 1
ATOM 1634 O O . ILE A 1 206 ? 1.225 -11.289 15.030 1.00 85.06 206 ILE A O 1
ATOM 1638 N N . PHE A 1 207 ? 1.667 -10.252 13.088 1.00 89.12 207 PHE A N 1
ATOM 1639 C CA . PHE A 1 207 ? 1.602 -8.905 13.641 1.00 89.12 207 PHE A CA 1
ATOM 1640 C C . PHE A 1 207 ? 0.256 -8.628 14.321 1.00 89.12 207 PHE A C 1
ATOM 1642 O O . PHE A 1 207 ? 0.252 -8.123 15.443 1.00 89.12 207 PHE A O 1
ATOM 1649 N N . LEU A 1 208 ? -0.867 -8.986 13.695 1.00 84.94 208 LEU A N 1
ATOM 1650 C CA . LEU A 1 208 ? -2.190 -8.770 14.284 1.00 84.94 208 LEU A CA 1
ATOM 1651 C C . LEU A 1 208 ? -2.387 -9.576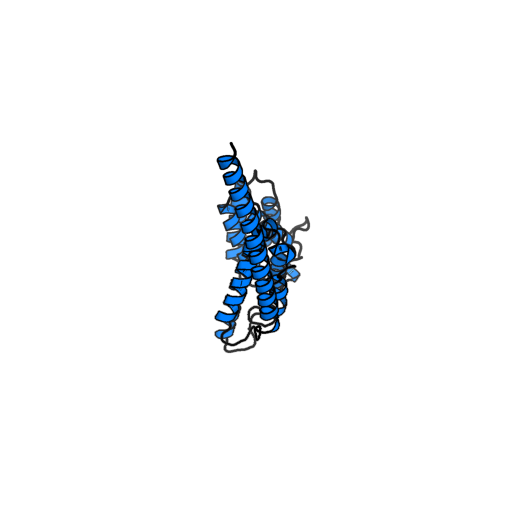 15.565 1.00 84.94 208 LEU A C 1
ATOM 1653 O O . LEU A 1 208 ? -2.801 -9.002 16.569 1.00 84.94 208 LEU A O 1
ATOM 1657 N N . LEU A 1 209 ? -1.995 -10.854 15.570 1.00 81.69 209 LEU A N 1
ATOM 1658 C CA . LEU A 1 209 ? -2.058 -11.690 16.773 1.00 81.69 209 LEU A CA 1
ATOM 1659 C C . LEU A 1 209 ? -1.241 -11.120 17.939 1.00 81.69 209 LEU A C 1
ATOM 1661 O O . LEU A 1 209 ? -1.648 -11.223 19.093 1.00 81.69 209 LEU A O 1
ATOM 1665 N N . MET A 1 210 ? -0.081 -10.526 17.655 1.00 84.44 210 MET A N 1
ATOM 1666 C CA . MET A 1 210 ? 0.782 -9.948 18.688 1.00 84.44 210 MET A CA 1
ATOM 1667 C C . MET A 1 210 ? 0.305 -8.568 19.168 1.00 84.44 210 MET A C 1
ATOM 1669 O O . MET A 1 210 ? 0.555 -8.188 20.315 1.00 84.44 210 MET A O 1
ATOM 1673 N N . ARG A 1 211 ? -0.320 -7.781 18.285 1.00 84.75 211 ARG A N 1
ATOM 1674 C CA . ARG A 1 211 ? -0.655 -6.366 18.522 1.00 84.75 211 ARG A CA 1
ATOM 1675 C C . ARG A 1 211 ? -2.069 -6.174 19.077 1.00 84.75 211 ARG A C 1
ATOM 1677 O O . ARG A 1 211 ? -2.278 -5.262 19.885 1.00 84.75 211 ARG A O 1
ATOM 1684 N N . ASP A 1 212 ? -3.027 -7.003 18.672 1.00 81.31 212 ASP A N 1
ATOM 1685 C CA . ASP A 1 212 ? -4.443 -6.888 19.042 1.00 81.31 212 ASP A CA 1
ATOM 1686 C C . ASP A 1 212 ? -4.746 -7.498 20.425 1.00 81.31 212 ASP A C 1
ATOM 1688 O O . ASP A 1 212 ? -5.484 -8.465 20.574 1.00 81.31 212 ASP A O 1
ATOM 1692 N N . LYS A 1 213 ? -4.152 -6.932 21.481 1.00 77.19 213 LYS A N 1
ATOM 1693 C CA . LYS A 1 213 ? -4.260 -7.449 22.859 1.00 77.19 213 LYS A CA 1
ATOM 1694 C C . LYS A 1 213 ? -5.682 -7.440 23.425 1.00 77.19 213 LYS A C 1
ATOM 1696 O O . LYS A 1 213 ? -5.956 -8.171 24.372 1.00 77.19 213 LYS A O 1
ATOM 1701 N N . LYS A 1 214 ? -6.549 -6.561 22.915 1.00 77.62 214 LYS A N 1
ATOM 1702 C CA . LYS A 1 214 ? -7.938 -6.403 23.375 1.00 77.62 214 LYS A CA 1
ATOM 1703 C C . LYS A 1 214 ? -8.948 -7.063 22.425 1.00 77.62 214 LYS A C 1
ATOM 1705 O O . LYS A 1 214 ? -10.141 -6.864 22.626 1.00 77.62 214 LYS A O 1
ATOM 1710 N N . ASN A 1 215 ? -8.485 -7.822 21.423 1.00 76.25 215 ASN A N 1
ATOM 1711 C CA . ASN A 1 215 ? -9.313 -8.439 20.381 1.00 76.25 215 ASN A CA 1
ATOM 1712 C C . ASN A 1 215 ? -10.284 -7.440 19.713 1.00 76.25 215 ASN A C 1
ATOM 1714 O O . ASN A 1 215 ? -11.441 -7.764 19.454 1.00 76.25 215 ASN A O 1
ATOM 1718 N N . LEU A 1 216 ? -9.829 -6.207 19.461 1.00 72.81 216 LEU A N 1
ATOM 1719 C CA . LEU A 1 216 ? -10.626 -5.171 18.789 1.00 72.81 216 LEU A CA 1
ATOM 1720 C C . LEU A 1 216 ? -10.840 -5.492 17.308 1.00 72.81 216 LEU A C 1
ATOM 1722 O O . LEU A 1 216 ? -11.858 -5.123 16.722 1.00 72.81 216 LEU A O 1
ATOM 1726 N N . ILE A 1 217 ? -9.857 -6.155 16.702 1.00 73.31 217 ILE A N 1
ATOM 1727 C CA . ILE A 1 217 ? -9.826 -6.464 15.280 1.00 73.31 217 ILE A CA 1
ATOM 1728 C C . ILE A 1 217 ? -10.249 -7.916 15.048 1.00 73.31 217 ILE A C 1
ATOM 1730 O O . ILE A 1 217 ? -10.864 -8.180 14.013 1.00 73.31 217 ILE A O 1
ATOM 1734 N N . SER A 1 218 ? -9.974 -8.866 15.963 1.00 63.56 218 SER A N 1
ATOM 1735 C CA . SER A 1 218 ? -10.285 -10.266 15.644 1.00 63.56 218 SER A CA 1
ATOM 1736 C C . SER A 1 218 ? -10.581 -11.297 16.747 1.00 63.56 218 SER A C 1
ATOM 1738 O O . SER A 1 218 ? -9.881 -11.399 17.747 1.00 63.56 218 SER A O 1
ATOM 1740 N N . GLU A 1 219 ? -11.510 -12.205 16.401 1.00 60.88 219 GLU A N 1
ATOM 1741 C CA . GLU A 1 219 ? -11.565 -13.629 16.790 1.00 60.88 219 GLU A CA 1
ATOM 1742 C C . GLU A 1 219 ? -11.171 -14.521 15.575 1.00 60.88 219 GLU A C 1
ATOM 1744 O O . GLU A 1 219 ? -11.893 -15.422 15.155 1.00 60.88 219 GLU A O 1
ATOM 1749 N N . THR A 1 220 ? -10.044 -14.239 14.909 1.00 56.59 220 THR A N 1
ATOM 1750 C CA . THR A 1 220 ? -9.745 -14.729 13.533 1.00 56.59 220 THR A CA 1
ATOM 1751 C C . THR A 1 220 ? -9.256 -16.179 13.402 1.00 56.59 220 THR A C 1
ATOM 1753 O O . THR A 1 220 ? -9.053 -16.667 12.286 1.00 56.59 220 THR A O 1
ATOM 1756 N N . ASN A 1 221 ? -9.078 -16.912 14.502 1.00 56.34 221 ASN A N 1
ATOM 1757 C CA . ASN A 1 221 ? -8.340 -18.182 14.479 1.00 56.34 221 ASN A CA 1
ATOM 1758 C C . ASN A 1 221 ? -9.004 -19.325 13.683 1.00 56.34 221 ASN A C 1
ATOM 1760 O O . ASN A 1 221 ? -8.305 -20.264 13.315 1.00 56.34 221 ASN A O 1
ATOM 1764 N N . LYS A 1 222 ? -10.318 -19.316 13.419 1.00 59.62 222 LYS A N 1
ATOM 1765 C CA . LYS A 1 222 ? -10.983 -20.459 12.750 1.00 59.62 222 LYS A CA 1
ATOM 1766 C C . LYS A 1 222 ? -11.164 -20.288 11.244 1.00 59.62 222 LYS A C 1
ATOM 1768 O O . LYS A 1 222 ? -10.977 -21.258 10.513 1.00 59.62 222 LYS A O 1
ATOM 1773 N N . GLU A 1 223 ? -11.508 -19.089 10.786 1.00 63.25 223 GLU A N 1
ATOM 1774 C CA . GLU A 1 223 ? -11.917 -18.852 9.393 1.00 63.25 223 GLU A CA 1
ATOM 1775 C C . GLU A 1 223 ? -10.734 -18.745 8.429 1.00 63.25 223 GLU A C 1
ATOM 1777 O O . GLU A 1 223 ? -10.823 -19.226 7.306 1.00 63.25 223 GLU A O 1
ATOM 1782 N N . TYR A 1 224 ? -9.606 -18.181 8.870 1.00 64.06 224 TYR A N 1
ATOM 1783 C CA . TYR A 1 224 ? -8.466 -17.913 7.984 1.00 64.06 224 TYR A CA 1
ATOM 1784 C C . TYR A 1 224 ? -7.286 -18.862 8.214 1.00 64.06 224 TYR A C 1
ATOM 1786 O O . TYR A 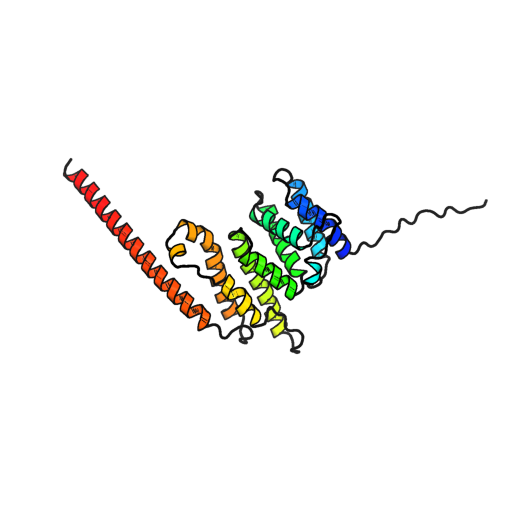1 224 ? -6.634 -19.284 7.258 1.00 64.06 224 TYR A O 1
ATOM 1794 N N . ILE A 1 225 ? -7.044 -19.278 9.462 1.00 64.06 225 ILE A N 1
ATOM 1795 C CA . ILE A 1 225 ? -5.898 -20.139 9.791 1.00 64.06 225 ILE A CA 1
ATOM 1796 C C . ILE A 1 225 ? -6.093 -21.581 9.380 1.00 64.06 225 ILE A C 1
ATOM 1798 O O . ILE A 1 225 ? -5.145 -22.192 8.899 1.00 64.06 225 ILE A O 1
ATOM 1802 N N . ASN A 1 226 ? -7.286 -22.143 9.559 1.00 67.38 226 ASN A N 1
ATOM 1803 C CA . ASN A 1 226 ? -7.511 -23.538 9.195 1.00 67.38 226 ASN A CA 1
ATOM 1804 C C . ASN A 1 226 ? -7.335 -23.764 7.683 1.00 67.38 226 ASN A C 1
ATOM 1806 O O . ASN A 1 226 ? -6.579 -24.666 7.319 1.00 67.38 226 ASN A O 1
ATOM 1810 N N . PRO A 1 227 ? -7.905 -22.924 6.792 1.00 67.31 227 PRO A N 1
ATOM 1811 C CA . PRO A 1 227 ? -7.626 -23.028 5.361 1.00 67.31 227 PRO A CA 1
ATOM 1812 C C . PRO A 1 227 ? -6.150 -22.819 5.021 1.00 67.31 227 PRO A C 1
ATOM 1814 O O . PRO A 1 227 ? -5.619 -23.480 4.133 1.00 67.31 227 PRO A O 1
ATOM 1817 N N . MET A 1 228 ? -5.477 -21.909 5.725 1.00 63.59 228 MET A N 1
ATOM 1818 C CA . MET A 1 228 ? -4.066 -21.617 5.503 1.00 63.59 228 MET A CA 1
ATOM 1819 C C . MET A 1 228 ? -3.161 -22.783 5.911 1.00 63.59 228 MET A C 1
ATOM 1821 O O . MET A 1 228 ? -2.322 -23.199 5.119 1.00 63.59 228 MET A O 1
ATOM 1825 N N . LYS A 1 229 ? -3.378 -23.368 7.095 1.00 66.75 229 LYS A N 1
ATOM 1826 C CA . LYS A 1 229 ? -2.691 -24.585 7.548 1.00 66.75 229 LYS A CA 1
ATOM 1827 C C . LYS A 1 229 ? -2.914 -25.732 6.574 1.00 66.75 229 LY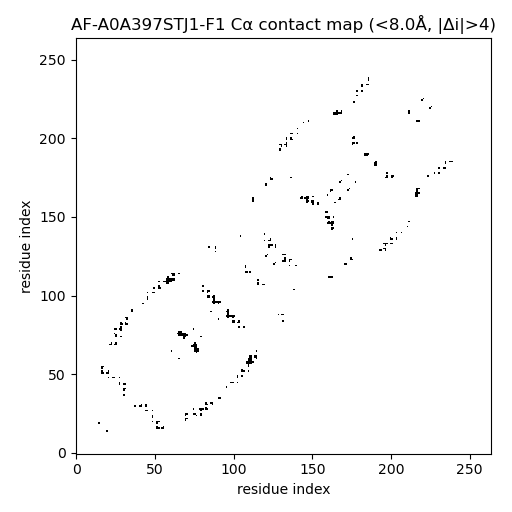S A C 1
ATOM 1829 O O . LYS A 1 229 ? -1.945 -26.307 6.108 1.00 66.75 229 LYS A O 1
ATOM 1834 N N . MET A 1 230 ? -4.164 -25.972 6.175 1.00 69.88 230 MET A N 1
ATOM 1835 C CA . MET A 1 230 ? -4.495 -27.014 5.203 1.00 69.88 230 MET A CA 1
ATOM 1836 C C . MET A 1 230 ? -3.741 -26.824 3.878 1.00 69.88 230 MET A C 1
ATOM 1838 O O . MET A 1 230 ? -3.204 -27.783 3.332 1.00 69.88 230 MET A O 1
ATOM 1842 N N . LYS A 1 231 ? -3.656 -25.590 3.365 1.00 67.19 231 LYS A N 1
ATOM 1843 C CA . LYS A 1 231 ? -2.894 -25.285 2.144 1.00 67.19 231 LYS A CA 1
ATOM 1844 C C . LYS A 1 231 ? -1.384 -25.461 2.332 1.00 67.19 231 LYS A C 1
ATOM 1846 O O . LYS A 1 231 ? -0.739 -26.006 1.441 1.00 67.19 231 LYS A O 1
ATOM 1851 N N . CYS A 1 232 ? -0.831 -25.054 3.474 1.00 64.25 232 CYS A N 1
ATOM 1852 C CA . CYS A 1 232 ? 0.572 -25.299 3.815 1.00 64.25 232 CYS A CA 1
ATOM 1853 C C . CYS A 1 232 ? 0.878 -26.798 3.937 1.00 64.25 232 CYS A C 1
ATOM 1855 O O . CYS A 1 232 ? 1.910 -27.242 3.448 1.00 64.25 232 CYS A O 1
ATOM 1857 N N . ASP A 1 233 ? -0.020 -27.589 4.524 1.00 70.25 233 ASP A N 1
ATOM 1858 C CA . ASP A 1 233 ? 0.145 -29.039 4.657 1.00 70.25 233 ASP A CA 1
ATOM 1859 C C . ASP A 1 233 ? 0.101 -29.729 3.288 1.00 70.25 233 ASP A C 1
ATOM 1861 O O . ASP A 1 233 ? 0.934 -30.588 2.992 1.00 70.25 233 ASP A O 1
ATOM 1865 N N . ILE A 1 234 ? -0.830 -29.328 2.412 1.00 71.81 234 ILE A N 1
ATOM 1866 C CA . ILE A 1 234 ? -0.863 -29.778 1.010 1.00 71.81 234 ILE A CA 1
ATOM 1867 C C . ILE A 1 234 ? 0.472 -29.457 0.329 1.00 71.81 234 ILE A C 1
ATOM 1869 O O . ILE A 1 234 ? 1.062 -30.332 -0.301 1.00 71.81 234 ILE A O 1
ATOM 1873 N N . TRP A 1 235 ? 0.985 -28.243 0.519 1.00 65.69 235 TRP A N 1
ATOM 1874 C CA . TRP A 1 235 ? 2.253 -27.811 -0.057 1.00 65.69 235 TRP A CA 1
ATOM 1875 C C . TRP A 1 235 ? 3.459 -28.601 0.461 1.00 65.69 235 TRP A C 1
ATOM 1877 O O . TRP A 1 235 ? 4.258 -29.081 -0.340 1.00 65.69 235 TRP A O 1
ATOM 1887 N N . ILE A 1 236 ? 3.587 -28.793 1.778 1.00 69.00 236 ILE A N 1
ATOM 1888 C CA . ILE A 1 236 ? 4.665 -29.596 2.377 1.00 69.00 236 ILE A CA 1
ATOM 1889 C C . ILE A 1 236 ? 4.654 -31.008 1.779 1.00 69.00 236 ILE A C 1
ATOM 1891 O O . ILE A 1 236 ? 5.705 -31.539 1.413 1.00 69.00 236 ILE A O 1
ATOM 1895 N N . ASN A 1 237 ? 3.465 -31.589 1.609 1.00 76.00 237 ASN A N 1
ATOM 1896 C CA . ASN A 1 237 ? 3.305 -32.901 0.996 1.00 76.00 237 ASN A CA 1
ATOM 1897 C C . ASN A 1 237 ? 3.696 -32.913 -0.493 1.00 76.00 237 ASN A C 1
ATOM 1899 O O . ASN A 1 237 ? 4.351 -33.853 -0.944 1.00 76.00 237 ASN A O 1
ATOM 1903 N N . GLU A 1 238 ? 3.329 -31.892 -1.269 1.00 70.44 238 GLU A N 1
ATOM 1904 C CA . GLU A 1 238 ? 3.703 -31.769 -2.687 1.00 70.44 238 GLU A CA 1
ATOM 1905 C C . GLU A 1 238 ? 5.208 -31.541 -2.882 1.00 70.44 238 GLU A C 1
ATOM 1907 O O . GLU A 1 238 ? 5.832 -32.207 -3.712 1.00 70.44 238 GLU A O 1
ATOM 1912 N N . CYS A 1 239 ? 5.819 -30.672 -2.077 1.00 65.69 239 CYS A N 1
ATOM 1913 C CA . CYS A 1 239 ? 7.267 -30.470 -2.042 1.00 65.69 239 CYS A CA 1
ATOM 1914 C C . CYS A 1 239 ? 8.000 -31.756 -1.654 1.00 65.69 239 CYS A C 1
ATOM 1916 O O . CYS A 1 239 ? 8.981 -32.125 -2.300 1.00 65.69 239 CYS A O 1
ATOM 1918 N N . GLY A 1 240 ? 7.492 -32.481 -0.654 1.00 72.38 240 GLY A N 1
ATOM 1919 C CA . GLY A 1 240 ? 8.015 -33.788 -0.262 1.00 72.38 240 GLY A CA 1
ATOM 1920 C C . GLY A 1 240 ? 7.982 -34.799 -1.411 1.00 72.38 240 GLY A C 1
ATOM 1921 O O . GLY A 1 240 ? 8.981 -35.474 -1.659 1.00 72.38 240 GLY A O 1
ATOM 1922 N N . LYS A 1 241 ? 6.879 -34.860 -2.169 1.00 77.62 241 LYS A N 1
ATOM 1923 C CA . LYS A 1 241 ? 6.758 -35.725 -3.358 1.00 77.62 241 LYS A CA 1
ATOM 1924 C C . LYS A 1 241 ? 7.769 -35.356 -4.444 1.00 77.62 241 LYS A C 1
ATOM 1926 O O . LYS A 1 241 ? 8.482 -36.237 -4.918 1.00 77.62 241 LYS A O 1
ATOM 1931 N N . LYS A 1 242 ? 7.904 -34.069 -4.781 1.00 71.38 242 LYS A N 1
ATOM 1932 C CA . LYS A 1 242 ? 8.899 -33.603 -5.765 1.00 71.38 242 LYS A CA 1
ATOM 1933 C C . LYS A 1 242 ? 10.335 -33.897 -5.339 1.00 71.38 242 LYS A C 1
ATOM 1935 O O . LYS A 1 242 ? 11.137 -34.338 -6.155 1.00 71.38 242 LYS A O 1
ATOM 1940 N N . LEU A 1 243 ? 10.668 -33.696 -4.063 1.00 69.88 243 LEU A N 1
ATOM 1941 C CA . LEU A 1 243 ? 11.989 -34.038 -3.527 1.00 69.88 243 LEU A CA 1
ATOM 1942 C C . LEU A 1 243 ? 12.270 -35.541 -3.640 1.00 69.88 243 LEU A C 1
ATOM 1944 O O . LEU A 1 243 ? 13.381 -35.936 -3.992 1.00 69.88 243 LEU A O 1
ATOM 1948 N N . GLN A 1 244 ? 11.266 -36.386 -3.398 1.00 75.00 244 GLN A N 1
ATOM 1949 C CA . GLN A 1 244 ? 11.388 -37.833 -3.585 1.00 75.00 244 GLN A CA 1
ATOM 1950 C C . GLN A 1 244 ? 11.553 -38.222 -5.063 1.00 75.00 244 GLN A C 1
ATOM 1952 O O . GLN A 1 244 ? 12.357 -39.104 -5.365 1.00 75.00 244 GLN A O 1
ATOM 1957 N N . GLU A 1 245 ? 10.841 -37.577 -5.988 1.00 77.06 245 GLU A N 1
ATOM 1958 C CA . GLU A 1 245 ? 10.995 -37.786 -7.437 1.00 77.06 245 GLU A CA 1
ATOM 1959 C C . GLU A 1 245 ? 12.389 -37.381 -7.929 1.00 77.06 245 GLU A C 1
ATOM 1961 O O . GLU A 1 245 ? 13.052 -38.158 -8.620 1.00 77.06 245 GLU A O 1
ATOM 1966 N N . LEU A 1 246 ? 12.871 -36.206 -7.517 1.00 69.88 246 LEU A N 1
ATOM 1967 C CA . LEU A 1 246 ? 14.214 -35.725 -7.839 1.00 69.88 246 LEU A CA 1
ATOM 1968 C C . LEU A 1 246 ? 15.293 -36.639 -7.252 1.00 69.88 246 LEU A C 1
ATOM 1970 O O . LEU A 1 246 ? 16.246 -36.977 -7.950 1.00 69.88 246 LEU A O 1
ATOM 1974 N N . SER A 1 247 ? 15.119 -37.108 -6.013 1.00 71.00 247 SER A N 1
ATOM 1975 C CA . SER A 1 247 ? 16.024 -38.071 -5.372 1.00 71.00 247 SER A CA 1
ATOM 1976 C C . SER A 1 247 ? 16.090 -39.400 -6.136 1.00 71.00 247 SER A C 1
ATOM 1978 O O . SER A 1 247 ? 17.181 -39.904 -6.418 1.00 71.00 247 SER A O 1
ATOM 1980 N N . LYS A 1 248 ? 14.940 -39.933 -6.576 1.00 73.50 248 LYS A N 1
ATOM 1981 C CA . LYS A 1 248 ? 14.878 -41.136 -7.424 1.00 73.50 248 LYS A CA 1
ATOM 1982 C C . LYS A 1 248 ? 15.569 -40.920 -8.771 1.00 73.50 248 LYS A C 1
ATOM 1984 O O . LYS A 1 248 ? 16.343 -41.774 -9.200 1.00 73.50 248 LYS A O 1
ATOM 1989 N N . HIS A 1 249 ? 15.349 -39.776 -9.419 1.00 65.69 249 HIS A N 1
ATOM 1990 C CA . HIS A 1 249 ? 16.039 -39.427 -10.663 1.00 65.69 249 HIS A CA 1
ATOM 1991 C C . HIS A 1 249 ? 17.559 -39.331 -10.479 1.00 65.69 249 HIS A C 1
ATOM 1993 O O . HIS A 1 249 ? 18.305 -39.828 -11.325 1.00 65.69 249 HIS A O 1
ATOM 1999 N N . PHE A 1 250 ? 18.023 -38.763 -9.363 1.00 59.69 250 PHE A N 1
ATOM 2000 C CA . PHE A 1 250 ? 19.445 -38.647 -9.036 1.00 59.69 250 PHE A CA 1
ATOM 2001 C C . PHE A 1 250 ? 20.099 -40.013 -8.783 1.00 59.69 250 PHE A C 1
ATOM 2003 O O . PHE A 1 250 ? 21.189 -40.279 -9.293 1.00 59.69 250 PHE A O 1
ATOM 2010 N N . GLN A 1 251 ? 19.418 -40.912 -8.063 1.00 59.56 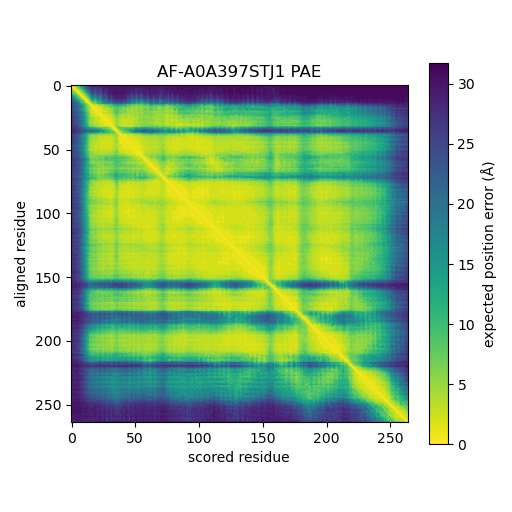251 GLN A N 1
ATOM 2011 C CA . GLN A 1 251 ? 19.884 -42.286 -7.835 1.00 59.56 251 GLN A CA 1
ATOM 2012 C C . GLN A 1 251 ? 19.991 -43.082 -9.142 1.00 59.56 251 GLN A C 1
ATOM 2014 O O . GLN A 1 251 ? 20.994 -43.757 -9.368 1.00 59.56 251 GLN A O 1
ATOM 2019 N N . VAL A 1 252 ? 19.009 -42.960 -10.042 1.00 58.88 252 VAL A N 1
ATOM 2020 C CA . VAL A 1 252 ? 19.037 -43.611 -11.365 1.00 58.88 252 VAL A CA 1
ATOM 2021 C C . VAL A 1 252 ? 20.168 -43.060 -12.240 1.00 58.88 252 VAL A C 1
ATOM 2023 O O . VAL A 1 252 ? 20.828 -43.826 -12.944 1.00 58.88 252 VAL A O 1
ATOM 2026 N N . TYR A 1 253 ? 20.436 -41.753 -12.180 1.00 52.69 253 TYR A N 1
ATOM 2027 C CA . TYR A 1 253 ? 21.542 -41.134 -12.916 1.00 52.69 253 TYR A CA 1
ATOM 2028 C C . TYR A 1 253 ? 22.911 -41.592 -12.403 1.00 52.69 253 TYR A C 1
ATOM 2030 O O . TYR A 1 253 ? 23.784 -41.919 -13.206 1.00 52.69 253 TYR A O 1
ATOM 2038 N N . HIS A 1 254 ? 23.096 -41.674 -11.082 1.00 52.12 254 HIS A N 1
ATOM 2039 C CA . HIS A 1 254 ? 24.332 -42.190 -10.490 1.00 52.12 254 HIS A CA 1
ATOM 2040 C C . HIS A 1 254 ? 24.533 -43.682 -10.770 1.00 52.12 254 HIS A C 1
ATOM 2042 O O . HIS A 1 254 ? 25.644 -44.075 -11.115 1.00 52.12 254 HIS A O 1
ATOM 2048 N N . LEU A 1 255 ? 23.474 -44.496 -10.715 1.00 50.09 255 LEU A N 1
ATOM 2049 C CA . LEU A 1 255 ? 23.531 -45.912 -11.092 1.00 50.09 255 LEU A CA 1
ATOM 2050 C C . LEU A 1 255 ? 23.901 -46.094 -12.569 1.00 50.09 255 LEU A C 1
ATOM 2052 O O . LEU A 1 255 ? 24.769 -46.907 -12.866 1.00 50.09 255 LEU A O 1
ATOM 2056 N N . LYS A 1 256 ? 23.337 -45.297 -13.489 1.00 50.16 256 LYS A N 1
ATOM 2057 C CA . LYS A 1 256 ? 23.739 -45.307 -14.909 1.00 50.16 256 LYS A CA 1
ATOM 2058 C C . LYS A 1 256 ? 25.190 -44.873 -15.115 1.00 50.16 256 LYS A C 1
ATOM 2060 O O . LYS A 1 256 ? 25.881 -45.468 -15.934 1.00 50.16 256 LYS A O 1
ATOM 2065 N N . LYS A 1 257 ? 25.662 -43.865 -14.377 1.00 47.56 257 LYS A N 1
ATOM 2066 C CA . LYS A 1 257 ? 27.044 -43.372 -14.468 1.00 47.56 257 LYS A CA 1
ATOM 2067 C C . LYS A 1 257 ? 28.047 -44.389 -13.911 1.00 47.56 257 LYS A C 1
ATOM 2069 O O . LYS A 1 257 ? 29.090 -44.585 -14.513 1.00 47.56 257 LYS A O 1
ATOM 2074 N N . ILE A 1 258 ? 27.703 -45.083 -12.823 1.00 50.44 258 ILE A N 1
ATOM 2075 C CA . ILE A 1 258 ? 28.491 -46.196 -12.272 1.00 50.44 258 ILE A CA 1
ATOM 2076 C C . ILE A 1 258 ? 28.483 -47.392 -13.234 1.00 50.44 258 ILE A C 1
ATOM 2078 O O . ILE A 1 258 ? 29.531 -47.973 -13.481 1.00 50.44 258 ILE A O 1
ATOM 2082 N N . TYR A 1 259 ? 27.342 -47.719 -13.848 1.00 41.25 259 TYR A N 1
ATOM 2083 C CA . TYR A 1 259 ? 27.253 -48.784 -14.852 1.00 41.25 259 TYR A CA 1
ATOM 2084 C C . TYR A 1 259 ? 28.117 -48.477 -16.090 1.00 41.25 259 TYR A C 1
ATOM 2086 O O . TYR A 1 259 ? 28.843 -49.339 -16.562 1.00 41.25 259 TYR A O 1
ATOM 2094 N N . LEU A 1 260 ? 28.124 -47.229 -16.568 1.00 47.44 260 LEU A N 1
ATOM 2095 C CA . LEU A 1 260 ? 28.997 -46.785 -17.665 1.00 47.44 260 LEU A CA 1
ATOM 2096 C C . LEU A 1 260 ? 30.494 -46.786 -17.311 1.00 47.44 260 LEU A C 1
ATOM 2098 O O . LEU A 1 260 ? 31.302 -46.918 -18.215 1.00 47.44 260 LEU A O 1
ATOM 2102 N N . ILE A 1 261 ? 30.862 -46.646 -16.032 1.00 50.56 261 ILE A N 1
ATOM 2103 C CA . ILE A 1 261 ? 32.259 -46.710 -15.557 1.00 50.56 261 ILE A CA 1
ATOM 2104 C C . ILE A 1 261 ? 32.719 -48.159 -15.318 1.00 50.56 261 ILE A C 1
ATOM 2106 O O . ILE A 1 261 ? 33.907 -48.440 -15.370 1.00 50.56 261 ILE A O 1
ATOM 2110 N N . ILE A 1 262 ? 31.799 -49.083 -15.022 1.00 48.78 262 ILE A N 1
ATOM 2111 C CA . ILE A 1 262 ? 32.126 -50.499 -14.771 1.00 48.78 262 ILE A CA 1
ATOM 2112 C C . ILE A 1 262 ? 32.197 -51.310 -16.077 1.00 48.78 262 ILE A C 1
ATOM 2114 O O . ILE A 1 262 ? 32.903 -52.314 -16.128 1.00 48.78 262 ILE A O 1
ATOM 2118 N N . TYR A 1 263 ? 31.471 -50.898 -17.121 1.00 43.09 263 TYR A N 1
ATOM 2119 C CA . TYR A 1 263 ? 31.332 -51.652 -18.376 1.00 43.09 263 TYR A CA 1
ATOM 2120 C C . TYR A 1 263 ? 32.018 -51.003 -19.599 1.00 43.09 263 TYR A C 1
ATOM 2122 O O . TYR A 1 263 ? 31.819 -51.475 -20.720 1.00 43.09 263 TYR A O 1
ATOM 2130 N N . HIS A 1 264 ? 32.840 -49.969 -19.393 1.00 42.94 264 HIS A N 1
ATOM 2131 C CA . HIS A 1 264 ? 33.795 -49.415 -20.364 1.00 42.94 264 HIS A CA 1
ATOM 2132 C C . HIS A 1 264 ? 35.164 -49.250 -19.712 1.00 42.94 264 HIS A C 1
ATOM 2134 O O . HIS A 1 264 ? 36.163 -49.444 -20.438 1.00 42.94 264 HIS A O 1
#

Nearest PDB structures (foldseek):
  4f52-assembly2_F  TM=8.652E-01  e=4.257E-05  Homo sapiens
  4f52-assembly1_E  TM=7.816E-01  e=2.952E-04  Homo sapiens
  5o9z-assembly1_v  TM=3.312E-01  e=1.082E+00  Homo sapiens
  8i0r-assembly1_1  TM=2.588E-01  e=1.716E+00  Homo sapiens
  7q4o-assembly1_A  TM=3.150E-01  e=7.166E+00  Homo sapiens

Solvent-accessible surface area (backbone atoms only — not comparable to full-atom values): 14638 Å² total; per-residue (Å²): 140,80,87,84,85,87,80,76,87,74,78,76,72,85,72,48,47,65,59,50,40,42,58,46,40,50,58,38,23,50,53,44,64,50,68,86,89,43,56,73,58,33,51,53,41,50,52,53,51,41,58,34,54,75,66,44,66,68,51,67,40,45,54,75,54,37,74,38,66,53,44,97,89,58,41,25,52,54,50,30,51,52,22,36,54,49,35,33,68,65,48,90,47,66,68,60,15,49,53,28,44,53,42,47,55,50,57,44,47,27,23,21,69,70,31,28,51,51,53,57,48,42,41,64,69,71,48,89,47,55,71,51,31,26,50,47,53,53,56,51,50,53,48,28,52,52,19,38,51,51,47,72,70,47,93,57,82,92,72,58,41,66,50,37,31,43,64,48,49,74,62,43,41,73,65,51,67,52,77,65,63,72,68,43,74,70,36,65,67,56,31,62,65,42,43,61,33,51,52,41,29,51,52,49,53,53,47,48,73,72,66,46,84,81,48,57,48,53,89,59,70,65,80,57,45,51,60,49,51,54,52,50,52,54,45,55,51,50,52,50,50,50,52,52,52,53,49,52,51,50,52,54,51,50,52,52,52,50,50,56,64,74,76,106

Sequence (264 aa):
MPQGDSSIEKSVIPLSPEWLFKNVASIASKNLSSDANELEIADKTLLVLLYLIERNEENTISSDHLEAKLSKDGTTIIHLYQAVTTFASTSPNEYLRFIAFQLLSRLIALCKDDARMFLLCELLTNCPFETMKSAAIGIIKENIAQGLNKAYESKYADKVSIFASRIIVDTFFPRILRFESPSILVNEKNFSEKHSFIMQGLNFYIFLLMRDKKNLISETNKEYINPMKMKCDIWINECGKKLQELSKHFQVYHLKKIYLIIYH

pLDDT: mean 78.12, std 16.05, range [31.75, 96.44]

Foldseek 3Di:
DDDDDDDDPPPPPPQQLVLVLLQLLVVLLVLLQDDLVSVVVNVVSLVSNVVSLVSADFAQAEPVQQQDQSDPVRDGVVSSLVSLLCSLQDHPDPVSVVSSLVSNLSSLRNHHLRNNLVSLLCQLPVDPALVSNLVSLVSLLVLLLVLLVCVVPDPDPPDRRPSLAQVCCVSPCCRQLVPDDLVLLVDPVSCVRNVSSVVSSVVSVVSCVVRVPVQRHDPPCPPRVVVVVVSVVVSVVSVVVVVVVVVVVVVVVVVVVVVVVVVD

InterPro domains:
  IPR013877 YAP-binding/ALF4/Glomulin [PF08568] (46-234)
  IPR019516 Glomulin/ALF4 [PTHR15430] (36-225)

Radius of gyration: 26.1 Å; Cα contacts (8 Å, |Δi|>4): 245; chains: 1; bounding box: 50×121×47 Å

Mean predicted aligned error: 11.45 Å